Protein AF-A0AAX1J663-F1 (afdb_monomer_lite)

Sequence (194 aa):
MVMLLWSLLIASGVGGIVLVGIWLVFRLSVSRLRGRTAKTTTEEKLQVYTFLLSAAQSVIAIAGIVIGTFFGVYIPTKLDQDNSRRQMRATCFAAIISLRKTITIVKQGYTIAPLDRDQRLADWESLRTELDNVSFGCHEISLGAPSANTSLQQLRKRFTEAEKASESPNPDMSYINGVADWSLNALSELQADR

Foldseek 3Di:
DVVVVVVVVCVCVVVVVVVVVVVVVVVVVVVVVVVDPDDDDPVVVVVVVVVVVVVVVVVVVVVVVVVCVVVVPPVVVVVVVVVVVVVLLVQLLVLLVQLLVLLVCLVVQCVPCLPDLCSNLVSLVVNLVSLVSNCVSCVPPPLDDDDVCQPSVNLNVCSVVQSVQSSDSDHDCVSSVSSNVSSVSSNVVSVVVD

Structure (mmCIF, N/CA/C/O backbone):
data_AF-A0AAX1J663-F1
#
_entry.id   AF-A0AAX1J663-F1
#
loop_
_atom_site.group_PDB
_atom_site.id
_atom_site.type_symbol
_atom_site.label_atom_id
_atom_site.label_alt_id
_atom_site.label_comp_id
_atom_site.label_asym_id
_atom_site.label_entity_id
_atom_site.label_seq_id
_atom_site.pdbx_PDB_ins_code
_atom_site.Cartn_x
_atom_site.Cartn_y
_atom_site.Cartn_z
_atom_site.occupancy
_atom_site.B_iso_or_equiv
_atom_site.auth_seq_id
_atom_site.auth_comp_id
_atom_site.auth_asym_id
_atom_site.auth_atom_id
_atom_site.pdbx_PDB_model_num
ATOM 1 N N . MET A 1 1 ? -2.770 3.676 30.916 1.00 48.28 1 MET A N 1
ATOM 2 C CA . MET A 1 1 ? -3.100 3.194 32.281 1.00 48.28 1 MET A CA 1
ATOM 3 C C . MET A 1 1 ? -3.657 4.288 33.196 1.00 48.28 1 MET A C 1
ATOM 5 O O . MET A 1 1 ? -4.584 4.005 33.937 1.00 48.28 1 MET A O 1
ATOM 9 N N . VAL A 1 2 ? -3.176 5.537 33.108 1.00 41.47 2 VAL A N 1
ATOM 10 C CA . VAL A 1 2 ? -3.648 6.667 33.940 1.00 41.47 2 VAL A CA 1
ATOM 11 C C . VAL A 1 2 ? -5.144 6.985 33.752 1.00 41.47 2 VAL A C 1
ATOM 13 O O . VAL A 1 2 ? -5.828 7.229 34.736 1.00 41.47 2 VAL A O 1
ATOM 16 N N . MET A 1 3 ? -5.696 6.885 32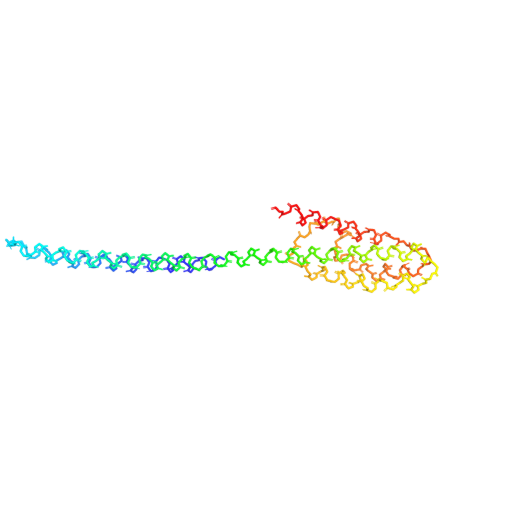.535 1.00 39.38 3 MET A N 1
ATOM 17 C CA . MET A 1 3 ? -7.128 7.151 32.286 1.00 39.38 3 MET A CA 1
ATOM 18 C C . MET A 1 3 ? -8.090 6.203 33.024 1.00 39.38 3 MET A C 1
ATOM 20 O O . MET A 1 3 ? -9.111 6.660 33.524 1.00 39.38 3 MET A O 1
ATOM 24 N N . LEU A 1 4 ? -7.751 4.914 33.162 1.00 44.22 4 LEU A N 1
ATOM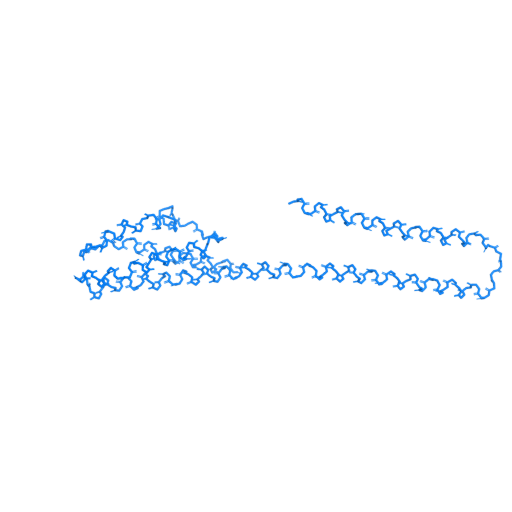 25 C CA . LEU A 1 4 ? -8.585 3.941 33.888 1.00 44.22 4 LEU A CA 1
ATOM 26 C C . LEU A 1 4 ? -8.634 4.234 35.393 1.00 44.22 4 LEU A C 1
ATOM 28 O O . LEU A 1 4 ? -9.660 4.004 36.029 1.00 44.22 4 LEU A O 1
ATOM 32 N N . LEU A 1 5 ? -7.550 4.786 35.950 1.00 40.94 5 LEU A N 1
ATOM 33 C CA . LEU A 1 5 ? -7.482 5.161 37.362 1.00 40.94 5 LEU A CA 1
ATOM 34 C C . LEU A 1 5 ? -8.427 6.330 37.681 1.00 40.94 5 LEU A C 1
ATOM 36 O O . LEU A 1 5 ? -9.084 6.319 38.718 1.00 40.94 5 LEU A O 1
ATOM 40 N N . TRP A 1 6 ? -8.549 7.298 36.765 1.00 43.38 6 TRP A N 1
ATOM 41 C CA . TRP A 1 6 ? -9.483 8.422 36.900 1.00 43.38 6 TRP A CA 1
ATOM 42 C C . TRP A 1 6 ? -10.944 7.981 36.762 1.00 43.38 6 TRP A C 1
ATOM 44 O O . TRP A 1 6 ? -11.787 8.430 37.534 1.00 43.38 6 TRP A O 1
ATOM 54 N N . SER A 1 7 ? -11.249 7.052 35.851 1.00 47.09 7 SER A N 1
ATOM 55 C CA . SER A 1 7 ? -12.596 6.475 35.725 1.00 47.09 7 SER A CA 1
ATOM 56 C C . SER A 1 7 ? -13.022 5.716 36.986 1.00 47.09 7 SER A C 1
ATOM 58 O O . SER A 1 7 ? -14.166 5.841 37.417 1.00 47.09 7 SER A O 1
ATOM 60 N N . LEU A 1 8 ? -12.098 4.977 37.611 1.00 46.47 8 LEU A N 1
ATOM 61 C CA . LEU A 1 8 ? -12.334 4.274 38.876 1.00 46.47 8 LEU A CA 1
ATOM 62 C C . LEU A 1 8 ? -12.493 5.232 40.064 1.00 46.47 8 LEU A C 1
ATOM 64 O O . LEU A 1 8 ? -13.386 5.024 40.879 1.00 46.47 8 LEU A O 1
ATOM 68 N N . LEU A 1 9 ? -11.698 6.306 40.130 1.00 46.19 9 LEU A N 1
ATOM 69 C CA . LEU A 1 9 ? -11.817 7.348 41.160 1.00 46.19 9 LEU A CA 1
ATOM 70 C C . LEU A 1 9 ? -13.146 8.112 41.071 1.00 46.19 9 LEU A C 1
ATOM 72 O O . LEU A 1 9 ? -13.769 8.389 42.098 1.00 46.19 9 LEU A O 1
ATOM 76 N N . ILE A 1 10 ? -13.619 8.407 39.857 1.00 52.19 10 ILE A N 1
ATOM 77 C CA . ILE A 1 10 ? -14.926 9.040 39.632 1.00 52.19 10 ILE A CA 1
ATOM 78 C C . ILE A 1 10 ? -16.058 8.049 39.943 1.00 52.19 10 ILE A C 1
ATOM 80 O O . ILE A 1 10 ? -17.024 8.426 40.602 1.00 52.19 10 ILE A O 1
ATOM 84 N N . ALA A 1 11 ? -15.924 6.771 39.572 1.00 52.16 11 ALA A N 1
ATOM 85 C CA . ALA A 1 11 ? -16.904 5.738 39.912 1.00 52.16 11 ALA A CA 1
ATOM 86 C C . ALA A 1 11 ? -17.015 5.508 41.433 1.00 52.16 11 ALA A C 1
ATOM 88 O O . ALA A 1 11 ? -18.126 5.381 41.949 1.00 52.16 11 ALA A O 1
ATOM 89 N N . SER A 1 12 ? -15.899 5.529 42.174 1.00 51.88 12 SER A N 1
ATOM 90 C CA . SER A 1 12 ? -15.915 5.423 43.639 1.00 51.88 12 SER A CA 1
ATOM 91 C C . SER A 1 12 ? -16.408 6.699 44.322 1.00 51.88 12 SER A C 1
ATOM 93 O O . SER A 1 12 ? -17.119 6.622 45.321 1.00 51.88 12 SER A O 1
ATOM 95 N N . GLY A 1 13 ? -16.067 7.874 43.781 1.00 53.12 13 GLY A N 1
ATOM 96 C CA . GLY A 1 13 ? -16.482 9.166 44.328 1.00 53.12 13 GLY A CA 1
ATOM 97 C C . GLY A 1 13 ? -17.978 9.415 44.150 1.00 53.12 13 GLY A C 1
ATOM 98 O O . GLY A 1 13 ? -18.678 9.716 45.113 1.00 53.12 13 GLY A O 1
ATOM 99 N N . VAL A 1 14 ? -18.497 9.214 42.937 1.00 55.84 14 VAL A N 1
ATOM 100 C CA . VAL A 1 14 ? -19.924 9.392 42.631 1.00 55.84 14 VAL A CA 1
ATOM 101 C C . VAL A 1 14 ? -20.759 8.285 43.280 1.00 55.84 14 VAL A C 1
ATOM 103 O O . VAL A 1 14 ? -21.790 8.581 43.879 1.00 55.84 14 VAL A O 1
ATOM 106 N N . GLY A 1 15 ? -20.288 7.032 43.260 1.00 53.25 15 GLY A N 1
ATOM 107 C CA . GLY A 1 15 ? -20.943 5.927 43.965 1.00 53.25 15 GLY A CA 1
ATOM 108 C C . GLY A 1 15 ? -21.018 6.158 45.478 1.00 53.25 15 GLY A C 1
ATOM 109 O O . GLY A 1 15 ? -22.066 5.938 46.083 1.00 53.25 15 GLY A O 1
ATOM 110 N N . GLY A 1 16 ? -19.945 6.685 46.077 1.00 56.19 16 GLY A N 1
ATOM 111 C CA . GLY A 1 16 ? -19.903 7.062 47.488 1.00 56.19 16 GLY A CA 1
ATOM 112 C C . GLY A 1 16 ? -20.877 8.187 47.831 1.00 56.19 16 GLY A C 1
ATOM 113 O O . GLY A 1 16 ? -21.631 8.060 48.789 1.00 56.19 16 GLY A O 1
ATOM 114 N N . ILE A 1 17 ? -20.932 9.255 47.030 1.00 62.50 17 ILE A N 1
ATOM 115 C CA . ILE A 1 17 ? -21.850 10.386 47.257 1.00 62.50 17 ILE A CA 1
ATOM 116 C C . ILE A 1 17 ? -23.315 9.947 47.124 1.00 62.50 17 ILE A C 1
ATOM 118 O O . ILE A 1 17 ? -24.146 10.331 47.947 1.00 62.50 17 ILE A O 1
ATOM 122 N N . VAL A 1 18 ? -23.635 9.100 46.141 1.00 62.72 18 VAL A N 1
ATOM 123 C CA . VAL A 1 18 ? -24.995 8.570 45.951 1.00 62.72 18 VAL A CA 1
ATOM 124 C C . VAL A 1 18 ? -25.387 7.642 47.103 1.00 62.72 18 VAL A C 1
ATOM 126 O O . VAL A 1 18 ? -26.470 7.796 47.665 1.00 62.72 18 VAL A O 1
ATOM 129 N N . LEU A 1 19 ? -24.507 6.728 47.522 1.00 64.06 19 LEU A N 1
ATOM 130 C CA . LEU A 1 19 ? -24.772 5.832 48.653 1.00 64.06 19 LEU A CA 1
ATOM 131 C C . LEU A 1 19 ? -24.892 6.591 49.980 1.00 64.06 19 LEU A C 1
ATOM 133 O O . LEU A 1 19 ? -25.783 6.290 50.771 1.00 64.06 19 LEU A O 1
ATOM 137 N N . VAL A 1 20 ? -24.051 7.603 50.209 1.00 69.94 20 VAL A N 1
ATOM 138 C CA . VAL A 1 20 ? -24.124 8.475 51.393 1.00 69.94 20 VAL A CA 1
ATOM 139 C C . VAL A 1 20 ? -25.405 9.308 51.377 1.00 69.94 20 VAL A C 1
ATOM 141 O O . VAL A 1 20 ? -26.054 9.427 52.415 1.00 69.94 20 VAL A O 1
ATOM 144 N N . GLY A 1 21 ? -25.818 9.824 50.216 1.00 65.69 21 GLY A N 1
ATOM 145 C CA . GLY A 1 21 ? -27.082 10.543 50.047 1.00 65.69 21 GLY A CA 1
ATOM 146 C C . GLY A 1 21 ? -28.298 9.663 50.342 1.00 65.69 21 GLY A C 1
ATOM 147 O O . GLY A 1 21 ? -29.151 10.042 51.145 1.00 65.69 21 GLY A O 1
ATOM 148 N N . ILE A 1 22 ? -28.342 8.453 49.776 1.00 67.31 22 ILE A N 1
ATOM 149 C CA . ILE A 1 22 ? -29.397 7.461 50.043 1.00 67.31 22 ILE A CA 1
ATOM 150 C C . ILE A 1 22 ? -29.412 7.082 51.530 1.00 67.31 22 ILE A C 1
ATOM 152 O O . ILE A 1 22 ? -30.478 7.056 52.148 1.00 67.31 22 ILE A O 1
ATOM 156 N N . TRP A 1 23 ? -28.245 6.849 52.137 1.00 70.75 23 TRP A N 1
ATOM 157 C CA . TRP A 1 23 ? -28.134 6.513 53.556 1.00 70.75 23 TRP A CA 1
ATOM 158 C C . TRP A 1 23 ? -28.600 7.657 54.467 1.00 70.75 23 TRP A C 1
ATOM 160 O O . TRP A 1 23 ? -29.326 7.411 55.430 1.00 70.75 23 TRP A O 1
ATOM 170 N N . LEU A 1 24 ? -28.261 8.912 54.151 1.00 68.69 24 LEU A N 1
ATOM 171 C CA . LEU A 1 24 ? -28.719 10.098 54.886 1.00 68.69 24 LEU A CA 1
ATOM 172 C C . LEU A 1 24 ? -30.234 10.287 54.793 1.00 68.69 24 LEU A C 1
ATOM 174 O O . LEU A 1 24 ? -30.878 10.505 55.821 1.00 68.69 24 LEU A O 1
ATOM 178 N N . VAL A 1 25 ? -30.815 10.156 53.596 1.00 71.88 25 VAL A N 1
ATOM 179 C CA . VAL A 1 25 ? -32.271 10.245 53.390 1.00 71.88 25 VAL A CA 1
ATOM 180 C C . VAL A 1 25 ? -32.988 9.133 54.152 1.00 71.88 25 VAL A C 1
ATOM 182 O O . VAL A 1 25 ? -33.980 9.392 54.840 1.00 71.88 25 VAL A O 1
ATOM 185 N N . PHE A 1 26 ? -32.457 7.909 54.109 1.00 69.88 26 PHE A N 1
ATOM 186 C CA . PHE A 1 26 ? -33.002 6.781 54.856 1.00 69.88 26 PHE A CA 1
ATOM 187 C C . PHE A 1 26 ? -32.920 7.019 56.370 1.00 69.88 26 PHE A C 1
ATOM 189 O O . PHE A 1 26 ? -33.914 6.867 57.079 1.00 69.88 26 PHE A O 1
ATOM 196 N N . ARG A 1 27 ? -31.772 7.484 56.881 1.00 68.75 27 ARG A N 1
ATOM 197 C CA . ARG A 1 27 ? -31.572 7.737 58.316 1.00 68.75 27 ARG A CA 1
ATOM 198 C C . ARG A 1 27 ? -32.448 8.880 58.841 1.00 68.75 27 ARG A C 1
ATOM 200 O O . ARG A 1 27 ? -32.992 8.758 59.936 1.00 68.75 27 ARG A O 1
ATOM 207 N N . LEU A 1 28 ? -32.615 9.956 58.067 1.00 66.69 28 LEU A N 1
ATOM 208 C CA . LEU A 1 28 ? -33.504 11.079 58.400 1.00 66.69 28 LEU A CA 1
ATOM 209 C C . LEU A 1 28 ? -34.987 10.681 58.360 1.00 66.69 28 LEU A C 1
ATOM 211 O O . LEU A 1 28 ? -35.781 11.165 59.166 1.00 66.69 28 LEU A O 1
ATOM 215 N N . SER A 1 29 ? -35.365 9.774 57.458 1.00 64.50 29 SER A N 1
ATOM 216 C CA . SER A 1 29 ? -36.735 9.253 57.379 1.00 64.50 29 SER A CA 1
ATOM 217 C C . SER A 1 29 ? -37.045 8.321 58.555 1.00 64.50 29 SER A C 1
ATOM 219 O O . SER A 1 29 ? -38.089 8.445 59.196 1.00 64.50 29 SER A O 1
ATOM 221 N N . VAL A 1 30 ? -36.105 7.439 58.912 1.00 64.12 30 VAL A N 1
ATOM 222 C CA . VAL A 1 30 ? -36.248 6.511 60.045 1.00 64.12 30 VAL A CA 1
ATOM 223 C C . VAL A 1 30 ? -36.249 7.246 61.391 1.00 64.12 30 VAL A C 1
ATOM 225 O O . VAL A 1 30 ? -37.008 6.872 62.286 1.00 64.12 30 VAL A O 1
ATOM 228 N N . SER A 1 31 ? -35.457 8.314 61.553 1.00 62.59 31 SER A N 1
ATOM 229 C CA . SER A 1 31 ? -35.449 9.098 62.797 1.00 62.59 31 SER A CA 1
ATOM 230 C C . SER A 1 31 ? -36.766 9.845 63.036 1.00 62.59 31 SER A C 1
ATOM 232 O O . SER A 1 31 ? -37.229 9.894 64.174 1.00 62.59 31 SER A O 1
ATOM 234 N N . ARG A 1 32 ? -37.422 10.347 61.978 1.00 57.59 32 ARG A N 1
ATOM 235 C CA . ARG A 1 32 ? -38.762 10.957 62.074 1.00 57.59 32 ARG A CA 1
ATOM 236 C C . ARG A 1 32 ? -39.853 9.942 62.418 1.00 57.59 32 ARG A C 1
ATOM 238 O O . ARG A 1 32 ? -40.763 10.277 63.169 1.00 57.59 32 ARG A O 1
ATOM 245 N N . LEU A 1 33 ? -39.744 8.705 61.929 1.00 54.97 33 LEU A N 1
ATOM 246 C CA . LEU A 1 33 ? -40.709 7.637 62.221 1.00 54.97 33 LEU A CA 1
ATOM 247 C C . LEU A 1 33 ? -40.602 7.113 63.663 1.00 54.97 33 LEU A C 1
ATOM 249 O O . LEU A 1 33 ? -41.613 6.762 64.265 1.00 54.97 33 LEU A O 1
ATOM 253 N N . ARG A 1 34 ? -39.402 7.105 64.260 1.00 55.31 34 ARG A N 1
ATOM 254 C CA . ARG A 1 34 ? -39.192 6.606 65.634 1.00 55.31 34 ARG A CA 1
ATOM 255 C C . ARG A 1 34 ? -39.761 7.537 66.724 1.00 55.31 34 ARG A C 1
ATOM 257 O O . ARG A 1 34 ? -39.918 7.099 67.857 1.00 55.31 34 ARG A O 1
ATOM 264 N N . GLY A 1 35 ? -40.107 8.785 66.391 1.00 52.44 35 GLY A N 1
ATOM 265 C CA . GLY A 1 35 ? -40.697 9.759 67.322 1.00 52.44 35 GLY A CA 1
ATOM 266 C C . GLY A 1 35 ? -42.228 9.727 67.456 1.00 52.44 35 GLY A C 1
ATOM 267 O O . GLY A 1 35 ? -42.761 10.419 68.317 1.00 52.44 35 GLY A O 1
ATOM 268 N N . ARG A 1 36 ? -42.954 8.950 66.635 1.00 52.00 36 ARG A N 1
ATOM 269 C CA . ARG A 1 36 ? -44.429 8.852 66.670 1.00 52.00 36 ARG A CA 1
ATOM 270 C C . ARG A 1 36 ? -44.895 7.408 66.870 1.00 52.00 36 ARG A C 1
ATOM 272 O O . ARG A 1 36 ? -45.491 6.799 65.993 1.00 52.00 36 ARG A O 1
ATOM 279 N N . THR A 1 37 ? -44.662 6.845 68.050 1.00 50.03 37 THR A N 1
ATOM 280 C CA . THR A 1 37 ? -45.355 5.627 68.509 1.00 50.03 37 THR A CA 1
ATOM 281 C C . THR A 1 37 ? -46.580 5.990 69.352 1.00 50.03 37 THR A C 1
ATOM 283 O O . THR A 1 37 ? -46.750 5.514 70.470 1.00 50.03 37 THR A O 1
ATOM 286 N N . ALA A 1 38 ? -47.455 6.845 68.819 1.00 53.88 38 ALA A N 1
ATOM 287 C CA . ALA A 1 38 ? -48.749 7.148 69.422 1.00 53.88 38 ALA A CA 1
ATOM 288 C C . ALA A 1 38 ? -49.845 7.010 68.356 1.00 53.88 38 ALA A C 1
ATOM 290 O O . ALA A 1 38 ? -49.941 7.842 67.467 1.00 53.88 38 ALA A O 1
ATOM 291 N N . LYS A 1 39 ? -50.610 5.907 68.447 1.00 55.66 39 LYS A N 1
ATOM 292 C CA . LYS A 1 39 ? -51.870 5.584 67.738 1.00 55.66 39 LYS A CA 1
ATOM 293 C C . LYS A 1 39 ? -52.058 6.252 66.365 1.00 55.66 39 LYS A C 1
ATOM 295 O O . LYS A 1 39 ? -52.650 7.320 66.265 1.00 55.66 39 LYS A O 1
ATOM 300 N N . THR A 1 40 ? -51.649 5.562 65.305 1.00 48.56 40 THR A N 1
ATOM 301 C CA . THR A 1 40 ? -51.835 6.040 63.932 1.00 48.56 40 THR A CA 1
ATOM 302 C C . THR A 1 40 ? -53.230 5.673 63.407 1.00 48.56 40 THR A C 1
ATOM 304 O O . THR A 1 40 ? -53.606 4.502 63.313 1.00 48.56 40 THR A O 1
ATOM 307 N N . THR A 1 41 ? -54.030 6.694 63.105 1.00 61.84 41 THR A N 1
ATOM 308 C CA . THR A 1 41 ? -55.287 6.598 62.351 1.00 61.84 41 THR A CA 1
ATOM 309 C C . THR A 1 41 ? -54.994 6.400 60.857 1.00 61.84 41 THR A C 1
ATOM 311 O O . THR A 1 41 ? -53.885 6.637 60.378 1.00 61.84 41 THR A O 1
ATOM 314 N N . THR A 1 42 ? -55.983 5.924 60.099 1.00 57.94 42 THR A N 1
ATOM 315 C CA . THR A 1 42 ? -55.893 5.541 58.674 1.00 57.94 42 THR A CA 1
ATOM 316 C C . THR A 1 42 ? -55.301 6.606 57.738 1.00 57.94 42 THR A C 1
ATOM 318 O O . THR A 1 42 ? -54.756 6.240 56.698 1.00 57.94 42 THR A O 1
ATOM 321 N N . GLU A 1 43 ? -55.328 7.889 58.107 1.00 55.81 43 GLU A N 1
ATOM 322 C CA . GLU A 1 43 ? -54.760 8.987 57.311 1.00 55.81 43 GLU A CA 1
ATOM 323 C C . GLU A 1 43 ? -53.220 9.011 57.278 1.00 55.81 43 GLU A C 1
ATOM 325 O O . GLU A 1 43 ? -52.640 9.320 56.236 1.00 55.81 43 GLU A O 1
ATOM 330 N N . GLU A 1 44 ? -52.524 8.609 58.351 1.00 55.09 44 GLU A N 1
ATOM 331 C CA . GLU A 1 44 ? -51.048 8.636 58.369 1.00 55.09 44 GLU A CA 1
ATOM 332 C C . GLU A 1 44 ? -50.429 7.573 57.450 1.00 55.09 44 GLU A C 1
ATOM 334 O O . GLU A 1 44 ? -49.349 7.778 56.894 1.00 55.09 44 GLU A O 1
ATOM 339 N N . LYS A 1 45 ? -51.128 6.455 57.205 1.00 56.72 45 LYS A N 1
ATOM 340 C CA . LYS A 1 45 ? -50.655 5.441 56.248 1.00 56.72 45 LYS A CA 1
ATOM 341 C C . LYS A 1 45 ? -50.600 5.999 54.825 1.00 56.72 45 LYS A C 1
ATOM 343 O O . LYS A 1 45 ? -49.668 5.679 54.092 1.00 56.72 45 LYS A O 1
ATOM 348 N N . LEU A 1 46 ? -51.544 6.865 54.451 1.00 62.41 46 LEU A N 1
ATOM 349 C CA . LEU A 1 46 ? -51.607 7.447 53.109 1.00 62.41 46 LEU A CA 1
ATOM 350 C C . LEU A 1 46 ? -50.419 8.387 52.828 1.00 62.41 46 LEU A C 1
ATOM 352 O O . LEU A 1 46 ? -49.887 8.391 51.717 1.00 62.41 46 LEU A O 1
ATOM 356 N N . GLN A 1 47 ? -49.957 9.132 53.841 1.00 63.72 47 GLN A N 1
ATOM 357 C CA . GLN A 1 47 ? -48.774 10.000 53.733 1.00 63.72 47 GLN A CA 1
ATOM 358 C C . GLN A 1 47 ? -47.463 9.216 53.597 1.00 63.72 47 GLN A C 1
ATOM 360 O O . GLN A 1 47 ? -46.554 9.647 52.889 1.00 63.72 47 GLN A O 1
ATOM 365 N N . VAL A 1 48 ? -47.351 8.050 54.237 1.00 67.12 48 VAL A N 1
ATOM 366 C CA . VAL A 1 48 ? -46.145 7.216 54.118 1.00 67.12 48 VAL A CA 1
ATOM 367 C C . VAL A 1 48 ? -46.042 6.594 52.720 1.00 67.12 48 VAL A C 1
ATOM 369 O O . VAL A 1 48 ? -44.956 6.572 52.140 1.00 67.12 48 VAL A O 1
ATOM 372 N N . TYR A 1 49 ? -47.159 6.148 52.132 1.00 63.72 49 TYR A N 1
ATOM 373 C CA . TYR A 1 49 ? -47.154 5.560 50.786 1.00 63.72 49 TYR A CA 1
ATOM 374 C C . TYR A 1 49 ? -46.802 6.568 49.686 1.00 63.72 49 TYR A C 1
ATOM 376 O O . TYR A 1 49 ? -46.026 6.236 48.790 1.00 63.72 49 TYR A O 1
ATOM 384 N N . THR A 1 50 ? -47.305 7.804 49.757 1.00 69.06 50 THR A N 1
ATOM 385 C CA . THR A 1 50 ? -46.970 8.846 48.768 1.00 69.06 50 THR A CA 1
ATOM 386 C C . THR A 1 50 ? -45.499 9.255 48.827 1.00 69.06 50 THR A C 1
ATOM 388 O O . THR A 1 50 ? -44.891 9.489 47.782 1.00 69.06 50 THR A O 1
ATOM 391 N N . PHE A 1 51 ? -44.890 9.257 50.017 1.00 67.12 51 PHE A N 1
ATOM 392 C CA . PHE A 1 51 ? -43.460 9.541 50.175 1.00 67.12 51 PHE A CA 1
ATOM 393 C C . PHE A 1 51 ? -42.566 8.412 49.632 1.00 67.12 51 PHE A C 1
ATOM 395 O O . PHE A 1 51 ? -41.531 8.670 49.023 1.00 67.12 51 PHE A O 1
ATOM 402 N N . LEU A 1 52 ? -42.974 7.150 49.803 1.00 66.44 52 LEU A N 1
ATOM 403 C CA . LEU A 1 52 ? -42.251 6.006 49.235 1.00 66.44 52 LEU A CA 1
ATOM 404 C C . LEU A 1 52 ? -42.342 5.967 47.701 1.00 66.44 52 LEU A C 1
ATOM 406 O O . LEU A 1 52 ? -41.355 5.653 47.037 1.00 66.44 52 LEU A O 1
ATOM 410 N N . LEU A 1 53 ? -43.495 6.329 47.131 1.00 70.75 53 LEU A N 1
ATOM 411 C CA . LEU A 1 53 ? -43.697 6.398 45.680 1.00 70.75 53 LEU A CA 1
ATOM 412 C C . LEU A 1 53 ? -42.835 7.481 45.012 1.00 70.75 53 LEU A C 1
ATOM 414 O O . LEU A 1 53 ? -42.219 7.214 43.980 1.00 70.75 53 LEU A O 1
ATOM 418 N N . SER A 1 54 ? -42.730 8.675 45.604 1.00 67.31 54 SER A N 1
ATOM 419 C CA . SER A 1 54 ? -41.884 9.750 45.062 1.00 67.31 54 SER A CA 1
ATOM 420 C C . SER A 1 54 ? -40.385 9.437 45.189 1.00 67.31 54 SER A C 1
ATOM 422 O O . SER A 1 54 ? -39.598 9.724 44.279 1.00 67.31 54 SER A O 1
ATOM 424 N N . ALA A 1 55 ? -39.982 8.756 46.266 1.00 65.88 55 ALA A N 1
ATOM 425 C CA . ALA A 1 55 ? -38.621 8.251 46.421 1.00 65.88 55 ALA A CA 1
ATOM 426 C C . ALA A 1 55 ? -38.285 7.172 45.371 1.00 65.88 55 ALA A C 1
ATOM 428 O O . ALA A 1 55 ? -37.205 7.197 44.786 1.00 65.88 55 ALA A O 1
ATOM 429 N N . ALA A 1 56 ? -39.216 6.268 45.053 1.00 66.69 56 ALA A N 1
ATOM 430 C CA . ALA A 1 56 ? -38.997 5.244 44.030 1.00 66.69 56 ALA A CA 1
ATOM 431 C C . ALA A 1 56 ? -38.816 5.840 42.619 1.00 66.69 56 ALA A C 1
ATOM 433 O O . ALA A 1 56 ? -37.937 5.410 41.872 1.00 66.69 56 ALA A O 1
ATOM 434 N N . GLN A 1 57 ? -39.595 6.865 42.261 1.00 69.94 57 GLN A N 1
ATOM 435 C CA . GLN A 1 57 ? -39.499 7.516 40.947 1.00 69.94 57 GLN A CA 1
ATOM 436 C C . GLN A 1 57 ? -38.158 8.228 40.730 1.00 69.94 57 GLN A C 1
ATOM 438 O O . GLN A 1 57 ? -37.585 8.156 39.641 1.00 69.94 57 GLN A O 1
ATOM 443 N N . SER A 1 58 ? -37.625 8.874 41.768 1.00 66.19 58 SER A N 1
ATOM 444 C CA . SER A 1 58 ? -36.330 9.560 41.678 1.00 66.19 58 SER A CA 1
ATOM 445 C C . SER A 1 58 ? -35.161 8.585 41.495 1.00 66.19 58 SER A C 1
ATOM 447 O O . SER A 1 58 ? -34.261 8.857 40.702 1.00 66.19 58 SER A O 1
ATOM 449 N N . VAL A 1 59 ? -35.203 7.408 42.128 1.00 66.81 59 VAL A N 1
ATOM 450 C CA . VAL A 1 59 ? -34.184 6.360 41.933 1.00 66.81 59 VAL A CA 1
ATOM 451 C C . VAL A 1 59 ? -34.193 5.818 40.498 1.00 66.81 59 VAL A C 1
ATOM 453 O O . VAL A 1 59 ? -33.128 5.661 39.900 1.00 66.81 59 VAL A O 1
ATOM 456 N N . ILE A 1 60 ? -35.373 5.587 39.912 1.00 67.56 60 ILE A N 1
ATOM 457 C CA . ILE A 1 60 ? -35.500 5.100 38.526 1.00 67.56 60 ILE A CA 1
ATOM 458 C C . ILE A 1 60 ? -34.961 6.135 37.528 1.00 67.56 60 ILE A C 1
ATOM 460 O O . ILE A 1 60 ? -34.229 5.775 36.604 1.00 67.56 60 ILE A O 1
ATOM 464 N N . ALA A 1 61 ? -35.264 7.421 37.731 1.00 67.12 61 ALA A N 1
ATOM 465 C CA . ALA A 1 61 ? -34.776 8.495 36.866 1.00 67.12 61 ALA A CA 1
ATOM 466 C C . ALA A 1 61 ? -33.240 8.593 36.871 1.00 67.12 61 ALA A C 1
ATOM 468 O O . ALA A 1 61 ? -32.619 8.703 35.813 1.00 67.12 61 ALA A O 1
ATOM 469 N N . ILE A 1 62 ? -32.613 8.487 38.048 1.00 66.62 62 ILE A N 1
ATOM 470 C CA . ILE A 1 62 ? -31.150 8.532 38.179 1.00 66.62 62 ILE A CA 1
ATOM 471 C C . ILE A 1 62 ? -30.507 7.305 37.518 1.00 66.62 62 ILE A C 1
ATOM 473 O O . ILE A 1 62 ? -29.539 7.449 36.770 1.00 66.62 62 ILE A O 1
ATOM 477 N N . ALA A 1 63 ? -31.064 6.108 37.730 1.00 64.44 63 ALA A N 1
ATOM 478 C CA . ALA A 1 63 ? -30.568 4.886 37.098 1.00 64.44 63 ALA A CA 1
ATOM 479 C C . ALA A 1 63 ? -30.628 4.964 35.561 1.00 64.44 63 ALA A C 1
ATOM 481 O O . ALA A 1 63 ? -29.670 4.583 34.888 1.00 64.44 63 ALA A O 1
ATOM 482 N N . GLY A 1 64 ? -31.708 5.524 35.002 1.00 62.75 64 GLY A N 1
ATOM 483 C CA . GLY A 1 64 ? -31.856 5.716 33.558 1.00 62.75 64 GLY A CA 1
ATOM 484 C C . GLY A 1 64 ? -30.794 6.640 32.951 1.00 62.75 64 GLY A C 1
ATOM 485 O O . GLY A 1 64 ? -30.246 6.330 31.894 1.00 62.75 64 GLY A O 1
ATOM 486 N N . ILE A 1 65 ? -30.442 7.732 33.638 1.00 66.62 65 ILE A N 1
ATOM 487 C CA . ILE A 1 65 ? -29.412 8.682 33.177 1.00 66.62 65 ILE A CA 1
ATOM 488 C C . ILE A 1 65 ? -28.017 8.042 33.203 1.00 66.62 65 ILE A C 1
ATOM 490 O O . ILE A 1 65 ? -27.246 8.200 32.253 1.00 66.62 65 ILE A O 1
ATOM 494 N N . VAL A 1 66 ? -27.684 7.291 34.257 1.00 64.94 66 VAL A N 1
ATOM 495 C CA . VAL A 1 66 ? -26.380 6.612 34.372 1.00 64.94 66 VAL A CA 1
ATOM 496 C C . VAL A 1 66 ? -26.224 5.542 33.291 1.00 64.94 66 VAL A C 1
ATOM 498 O O . VAL A 1 66 ? -25.188 5.483 32.634 1.00 64.94 66 VAL A O 1
ATOM 501 N N . ILE A 1 67 ? -27.262 4.737 33.051 1.00 63.94 67 ILE A N 1
ATOM 502 C CA . ILE A 1 67 ? -27.249 3.719 31.992 1.00 63.94 67 ILE A CA 1
ATOM 503 C C . ILE A 1 67 ? -27.139 4.402 30.620 1.00 63.94 67 ILE A C 1
ATOM 505 O O . ILE A 1 67 ? -26.241 4.081 29.844 1.00 63.94 67 ILE A O 1
ATOM 509 N N . GLY A 1 68 ? -27.979 5.400 30.332 1.00 59.28 68 GLY A N 1
ATOM 510 C CA . GLY A 1 68 ? -27.967 6.098 29.043 1.00 59.28 68 GLY A CA 1
ATOM 511 C C . GLY A 1 68 ? -26.630 6.772 28.716 1.00 59.28 68 GLY A C 1
ATOM 512 O O . GLY A 1 68 ? -26.162 6.691 27.582 1.00 59.28 68 GLY A O 1
ATOM 513 N N . THR A 1 69 ? -25.967 7.377 29.704 1.00 60.91 69 THR A N 1
ATOM 514 C CA . THR A 1 69 ? -24.654 8.014 29.502 1.00 60.91 69 THR A CA 1
ATOM 515 C C . THR A 1 69 ? -23.524 6.998 29.335 1.00 60.91 69 THR A C 1
ATOM 517 O O . THR A 1 69 ? -22.686 7.172 28.450 1.00 60.91 69 THR A O 1
ATOM 520 N N . PHE A 1 70 ? -23.513 5.900 30.100 1.00 58.62 70 PHE A N 1
ATOM 521 C CA . PHE A 1 70 ? -22.499 4.851 29.941 1.00 58.62 70 PHE A CA 1
ATOM 522 C C . PHE A 1 70 ? -22.585 4.157 28.575 1.00 58.62 70 PHE A C 1
ATOM 524 O O . PHE A 1 70 ? -21.566 4.000 27.899 1.00 58.62 70 PHE A O 1
ATOM 531 N N . PHE A 1 71 ? -23.790 3.784 28.136 1.00 55.25 71 PHE A N 1
ATOM 532 C CA . PHE A 1 71 ? -23.978 3.159 26.824 1.00 55.25 71 PHE A CA 1
ATOM 533 C C . PHE A 1 71 ? -23.782 4.161 25.674 1.00 55.25 71 PHE A C 1
ATOM 535 O O . PHE A 1 71 ? -23.180 3.811 24.660 1.00 55.25 71 PHE A O 1
ATOM 542 N N . GLY A 1 72 ? -24.198 5.421 25.846 1.00 51.91 72 GLY A N 1
ATOM 543 C CA . GLY A 1 72 ? -24.059 6.468 24.830 1.00 51.91 72 GLY A CA 1
ATOM 544 C C . GLY A 1 72 ? -22.614 6.878 24.523 1.00 51.91 72 GLY A C 1
ATOM 545 O O . GLY A 1 72 ? -22.330 7.252 23.391 1.00 51.91 72 GLY A O 1
ATOM 546 N N . VAL A 1 73 ? -21.688 6.778 25.484 1.00 57.47 73 VAL A N 1
ATOM 547 C CA . VAL A 1 73 ? -20.272 7.159 25.289 1.00 57.47 73 VAL A CA 1
ATOM 548 C C . VAL A 1 73 ? -19.397 5.971 24.860 1.00 57.47 73 VAL A C 1
ATOM 550 O O . VAL A 1 73 ? -18.448 6.137 24.092 1.00 57.47 73 VAL A O 1
ATOM 553 N N . TYR A 1 74 ? -19.711 4.751 25.306 1.00 54.91 74 TYR A N 1
ATOM 554 C CA . TYR A 1 74 ? -18.871 3.578 25.033 1.00 54.91 74 TYR A CA 1
ATOM 555 C C . TYR A 1 74 ? -19.044 3.015 23.612 1.00 54.91 74 TYR A C 1
ATOM 557 O O . TYR A 1 74 ? -18.072 2.602 22.983 1.00 54.91 74 TYR A O 1
ATOM 565 N N . ILE A 1 75 ? -20.269 3.028 23.078 1.00 56.19 75 ILE A N 1
ATOM 566 C CA . ILE A 1 75 ? -20.575 2.497 21.741 1.00 56.19 75 ILE A CA 1
ATOM 567 C C . ILE A 1 75 ? -19.894 3.290 20.603 1.00 56.19 75 ILE A C 1
ATOM 569 O O . ILE A 1 75 ? -19.273 2.650 19.751 1.00 56.19 75 ILE A O 1
ATOM 573 N N . PRO A 1 76 ? -19.930 4.641 20.557 1.00 54.25 76 PRO A N 1
ATOM 574 C CA . PRO A 1 76 ? -19.339 5.374 19.436 1.00 54.25 76 PRO A CA 1
ATOM 575 C C . PRO A 1 76 ? -17.814 5.247 19.374 1.00 54.25 76 PRO A C 1
ATOM 577 O O . PRO A 1 76 ? -17.259 5.146 18.287 1.00 54.25 76 PRO A O 1
ATOM 580 N N . THR A 1 77 ? -17.123 5.173 20.516 1.00 59.34 77 THR A N 1
ATOM 581 C CA . THR A 1 77 ? -15.648 5.117 20.536 1.00 59.34 77 THR A CA 1
ATOM 582 C C . THR A 1 77 ? -15.086 3.798 19.998 1.00 59.34 77 THR A C 1
ATOM 584 O O . THR A 1 77 ? -14.048 3.796 19.340 1.00 59.34 77 THR A O 1
ATOM 587 N N . LYS A 1 78 ? -15.777 2.675 20.227 1.00 59.19 78 LYS A N 1
ATOM 588 C CA . LYS A 1 78 ? -15.414 1.364 19.662 1.00 59.19 78 LYS A CA 1
ATOM 589 C C . LYS A 1 78 ? -15.688 1.289 18.160 1.00 59.19 78 LYS A C 1
ATOM 591 O O . LYS A 1 78 ? -14.851 0.787 17.416 1.00 59.19 78 LYS A O 1
ATOM 596 N N . LEU A 1 79 ? -16.830 1.822 17.720 1.00 58.03 79 LEU A N 1
ATOM 597 C CA . LEU A 1 79 ? -17.218 1.816 16.309 1.00 58.03 79 LEU A CA 1
ATOM 598 C C . LEU A 1 79 ? -16.262 2.662 15.451 1.00 58.03 79 LEU A C 1
ATOM 600 O O . LEU A 1 79 ? -15.915 2.268 14.340 1.00 58.03 79 LEU A O 1
ATOM 604 N N . ASP A 1 80 ? -15.799 3.791 15.989 1.00 70.62 80 ASP A N 1
ATOM 605 C CA . ASP A 1 80 ? -14.865 4.689 15.305 1.00 70.62 80 ASP A CA 1
ATOM 606 C C . ASP A 1 80 ? -13.461 4.065 15.165 1.00 70.62 80 ASP A C 1
ATOM 608 O O . ASP A 1 80 ? -12.839 4.113 14.104 1.00 70.62 80 ASP A O 1
ATOM 612 N N . GLN A 1 81 ? -12.992 3.357 16.200 1.00 77.12 81 GLN A N 1
ATOM 613 C CA . GLN A 1 81 ? -11.716 2.631 16.156 1.00 77.12 81 GLN A CA 1
ATOM 614 C C . GLN A 1 81 ? -11.719 1.480 15.142 1.00 77.12 81 GLN A C 1
ATOM 616 O O . GLN A 1 81 ? -10.745 1.310 14.404 1.00 77.12 81 GLN A O 1
ATOM 621 N N . ASP A 1 82 ? -12.802 0.702 15.076 1.00 78.38 82 ASP A N 1
ATOM 622 C CA . ASP A 1 82 ? -12.909 -0.414 14.131 1.00 78.38 82 ASP A CA 1
ATOM 623 C C . ASP A 1 82 ? -13.037 0.076 12.682 1.00 78.38 82 ASP A C 1
ATOM 625 O O . ASP A 1 82 ? -12.416 -0.494 11.779 1.00 78.38 82 ASP A O 1
ATOM 629 N N . ASN A 1 83 ? -13.785 1.159 12.449 1.00 80.81 83 ASN A N 1
ATOM 630 C CA . ASN A 1 83 ? -13.886 1.778 11.128 1.00 80.81 83 ASN A CA 1
ATOM 631 C C . ASN A 1 83 ? -12.546 2.356 10.670 1.00 80.81 83 ASN A C 1
ATOM 633 O O . ASN A 1 83 ? -12.140 2.100 9.537 1.00 80.81 83 ASN A O 1
ATOM 637 N N . SER A 1 84 ? -11.827 3.048 11.557 1.00 83.19 84 SER A N 1
ATOM 638 C CA . SER A 1 84 ? -10.492 3.578 11.272 1.00 83.19 84 SER A CA 1
ATOM 639 C C . SER A 1 84 ? -9.509 2.465 10.884 1.00 83.19 84 SER A C 1
ATOM 641 O O . SER A 1 84 ? -8.886 2.529 9.823 1.00 83.19 84 SER A O 1
ATOM 643 N N . ARG A 1 85 ? -9.460 1.358 11.643 1.00 82.81 85 ARG A N 1
ATOM 644 C CA . ARG A 1 85 ? -8.610 0.196 11.307 1.00 82.81 85 ARG A CA 1
ATOM 645 C C . ARG A 1 85 ? -8.967 -0.437 9.964 1.00 82.81 85 ARG A C 1
ATOM 647 O O . ARG A 1 85 ? -8.077 -0.793 9.189 1.00 82.81 85 ARG A O 1
ATOM 654 N N . ARG A 1 86 ? -10.261 -0.592 9.670 1.00 83.69 86 ARG A N 1
ATOM 655 C CA . ARG A 1 86 ? -10.730 -1.122 8.378 1.00 83.69 86 ARG A CA 1
ATOM 656 C C . ARG A 1 86 ? -10.359 -0.193 7.229 1.00 83.69 86 ARG A C 1
ATOM 658 O O . ARG A 1 86 ? -9.910 -0.676 6.192 1.00 83.69 86 ARG A O 1
ATOM 665 N N . GLN A 1 87 ? -10.504 1.115 7.425 1.00 87.31 87 GLN A N 1
ATOM 666 C CA . GLN A 1 87 ? -10.144 2.123 6.439 1.00 87.31 87 GLN A CA 1
ATOM 667 C C . GLN A 1 87 ? -8.636 2.119 6.166 1.00 87.31 87 GLN A C 1
ATOM 669 O O . GLN A 1 87 ? -8.242 2.058 5.007 1.00 87.31 87 GLN A O 1
ATOM 674 N N . MET A 1 88 ? -7.792 2.081 7.201 1.00 85.25 88 MET A N 1
ATOM 675 C CA . MET A 1 88 ? -6.334 1.972 7.053 1.00 85.25 88 MET A CA 1
ATOM 676 C C . MET A 1 88 ? -5.932 0.717 6.270 1.00 85.25 88 MET A C 1
ATOM 678 O O . MET A 1 88 ? -5.150 0.799 5.322 1.00 85.25 88 MET A O 1
ATOM 682 N N . ARG A 1 89 ? -6.513 -0.446 6.602 1.00 87.19 89 ARG A N 1
ATOM 683 C CA . ARG A 1 89 ? -6.261 -1.696 5.865 1.00 87.19 89 ARG A CA 1
ATOM 684 C C . ARG A 1 89 ? -6.709 -1.609 4.409 1.00 87.19 89 ARG A C 1
ATOM 686 O O . ARG A 1 89 ? -5.985 -2.073 3.534 1.00 87.19 89 ARG A O 1
ATOM 693 N N . ALA A 1 90 ? -7.865 -1.004 4.137 1.00 88.62 90 ALA A N 1
ATOM 694 C CA . ALA A 1 90 ? -8.352 -0.810 2.774 1.00 88.62 90 ALA A CA 1
ATOM 695 C C . ALA A 1 90 ? -7.423 0.107 1.958 1.00 88.62 90 ALA A C 1
ATOM 697 O O . ALA A 1 90 ? -7.102 -0.221 0.817 1.00 88.62 90 ALA A O 1
ATOM 698 N N . THR A 1 91 ? -6.937 1.201 2.552 1.00 91.19 91 THR A N 1
ATOM 699 C CA . THR A 1 91 ? -5.971 2.115 1.923 1.00 91.19 91 THR A CA 1
ATOM 700 C C . THR A 1 91 ? -4.650 1.411 1.615 1.00 91.19 91 THR A C 1
ATOM 702 O O . THR A 1 91 ? -4.162 1.490 0.489 1.00 91.19 91 THR A O 1
ATOM 705 N N . CYS A 1 92 ? -4.096 0.666 2.576 1.00 90.75 92 CYS A N 1
ATOM 706 C CA . CYS A 1 92 ? -2.872 -0.109 2.368 1.00 90.75 92 CYS A CA 1
ATOM 707 C C . CYS A 1 92 ? -3.045 -1.175 1.274 1.00 90.75 92 CYS A C 1
ATOM 709 O O . CYS A 1 92 ? -2.214 -1.294 0.375 1.00 90.75 92 CYS A O 1
ATOM 711 N N . PHE A 1 93 ? -4.163 -1.905 1.291 1.00 91.56 93 PHE A N 1
ATOM 712 C CA . PHE A 1 93 ? -4.490 -2.901 0.271 1.00 91.56 93 PHE A CA 1
ATOM 713 C C . PHE A 1 93 ? -4.586 -2.280 -1.131 1.00 91.56 93 PHE A C 1
ATOM 715 O O . PHE A 1 93 ? -4.012 -2.810 -2.083 1.00 91.56 93 PHE A O 1
ATOM 722 N N . ALA A 1 94 ? -5.262 -1.134 -1.258 1.00 92.62 94 ALA A N 1
ATOM 723 C CA . ALA A 1 94 ? -5.372 -0.407 -2.518 1.00 92.62 94 ALA A CA 1
ATOM 724 C C . ALA A 1 94 ? -4.000 0.056 -3.037 1.00 92.62 94 ALA A C 1
ATOM 726 O O . ALA A 1 94 ? -3.704 -0.128 -4.218 1.00 92.62 94 ALA A O 1
ATOM 727 N N . ALA A 1 95 ? -3.143 0.580 -2.156 1.00 92.81 95 ALA A N 1
ATOM 728 C CA . ALA A 1 95 ? -1.791 0.999 -2.515 1.00 92.81 95 ALA A CA 1
ATOM 729 C C . ALA A 1 95 ? -0.945 -0.180 -3.031 1.00 92.81 95 ALA A C 1
ATOM 731 O O . ALA A 1 95 ? -0.292 -0.071 -4.068 1.00 92.81 95 ALA A O 1
ATOM 732 N N . ILE A 1 96 ? -1.004 -1.344 -2.371 1.00 91.75 96 ILE A N 1
ATOM 733 C CA . ILE A 1 96 ? -0.253 -2.533 -2.807 1.00 91.75 96 ILE A CA 1
ATOM 734 C C . ILE A 1 96 ? -0.761 -3.051 -4.162 1.00 91.75 96 ILE A C 1
ATOM 736 O O . ILE A 1 96 ? 0.036 -3.474 -5.003 1.00 91.75 96 ILE A O 1
ATOM 740 N N . ILE A 1 97 ? -2.071 -2.999 -4.419 1.00 93.81 97 ILE A N 1
ATOM 741 C CA . ILE A 1 97 ? -2.620 -3.343 -5.739 1.00 93.81 97 ILE A CA 1
ATOM 742 C C . ILE A 1 97 ? -2.124 -2.373 -6.815 1.00 93.81 97 ILE A C 1
ATOM 744 O O . ILE A 1 97 ? -1.734 -2.830 -7.894 1.00 93.81 97 ILE A O 1
ATOM 748 N N . SER A 1 98 ? -2.111 -1.066 -6.533 1.00 94.25 98 SER A N 1
ATOM 749 C CA . SER A 1 98 ? -1.597 -0.063 -7.477 1.00 94.25 98 SER A CA 1
ATOM 750 C C . SER A 1 98 ? -0.134 -0.339 -7.819 1.00 94.25 98 SER A C 1
ATOM 752 O O . SER A 1 98 ? 0.220 -0.469 -8.991 1.00 94.25 98 SER A O 1
ATOM 754 N N . LEU A 1 99 ? 0.689 -0.604 -6.798 1.00 93.44 99 LEU A N 1
ATOM 755 C CA . LEU A 1 99 ? 2.082 -1.005 -6.968 1.00 93.44 99 LEU A CA 1
ATOM 756 C C . LEU A 1 99 ? 2.229 -2.230 -7.890 1.00 93.44 99 LEU A C 1
ATOM 758 O O . LEU A 1 99 ? 3.055 -2.227 -8.802 1.00 93.44 99 LEU A O 1
ATOM 762 N N . ARG A 1 100 ? 1.407 -3.273 -7.712 1.00 93.50 100 ARG A N 1
ATOM 763 C CA . ARG A 1 100 ? 1.438 -4.478 -8.567 1.00 93.50 100 ARG A CA 1
ATOM 764 C C . ARG A 1 100 ? 1.099 -4.201 -10.022 1.00 93.50 100 ARG A C 1
ATOM 766 O O . ARG A 1 100 ? 1.703 -4.800 -10.919 1.00 93.50 100 ARG A O 1
ATOM 773 N N . LYS A 1 101 ? 0.130 -3.320 -10.265 1.00 94.56 101 LYS A N 1
ATOM 774 C CA . LYS A 1 101 ? -0.217 -2.888 -11.618 1.00 94.56 101 LYS A CA 1
ATOM 775 C C . LYS A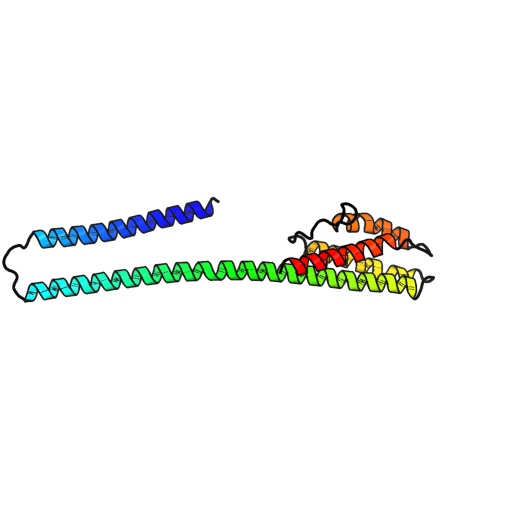 1 101 ? 0.995 -2.222 -12.268 1.00 94.56 101 LYS A C 1
ATOM 777 O O . LYS A 1 101 ? 1.384 -2.633 -13.357 1.00 94.56 101 LYS A O 1
ATOM 782 N N . THR A 1 102 ? 1.647 -1.299 -11.568 1.00 94.38 102 THR A N 1
ATOM 783 C CA . THR A 1 102 ? 2.837 -0.596 -12.066 1.00 94.38 102 THR A CA 1
ATOM 784 C C . THR A 1 102 ? 4.012 -1.539 -12.320 1.00 94.38 102 THR A C 1
ATOM 786 O O . THR A 1 102 ? 4.623 -1.474 -13.378 1.00 94.38 102 THR A O 1
ATOM 789 N N . ILE A 1 103 ? 4.273 -2.506 -11.433 1.00 93.31 103 ILE A N 1
ATOM 790 C CA . ILE A 1 103 ? 5.286 -3.559 -11.657 1.00 93.31 103 ILE A CA 1
ATOM 791 C C . ILE A 1 103 ? 5.023 -4.329 -12.955 1.00 93.31 103 ILE A C 1
ATOM 793 O O . ILE A 1 103 ? 5.953 -4.647 -13.696 1.00 93.31 103 ILE A O 1
ATOM 797 N N . THR A 1 104 ? 3.758 -4.655 -13.223 1.00 93.38 104 THR A N 1
AT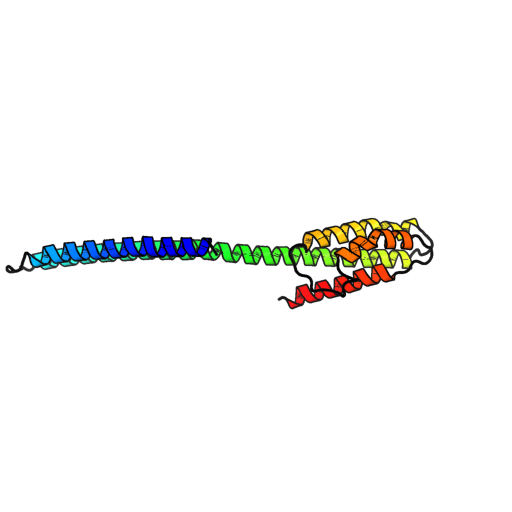OM 798 C CA . THR A 1 104 ? 3.370 -5.388 -14.434 1.00 93.38 104 THR A CA 1
ATOM 799 C C . THR A 1 104 ? 3.612 -4.545 -15.681 1.00 93.38 104 THR A C 1
ATOM 801 O O . THR A 1 104 ? 4.137 -5.069 -16.659 1.00 93.38 104 THR A O 1
ATOM 804 N N . ILE A 1 105 ? 3.295 -3.249 -15.624 1.00 91.69 105 ILE A N 1
ATOM 805 C CA . ILE A 1 105 ? 3.546 -2.298 -16.714 1.00 91.69 105 ILE A CA 1
ATOM 806 C C . ILE A 1 105 ? 5.052 -2.176 -16.975 1.00 91.69 105 ILE A C 1
ATOM 808 O O . ILE A 1 105 ? 5.480 -2.365 -18.110 1.00 91.69 105 ILE A O 1
ATOM 812 N N . VAL A 1 106 ? 5.871 -2.000 -15.930 1.00 91.19 106 VAL A N 1
ATOM 813 C CA . VAL A 1 106 ? 7.337 -1.957 -16.062 1.00 91.19 106 VAL A CA 1
ATOM 814 C C . VAL A 1 106 ? 7.852 -3.236 -16.732 1.00 91.19 106 VAL A C 1
ATOM 816 O O . VAL A 1 106 ? 8.560 -3.166 -17.733 1.00 91.19 106 VAL A O 1
ATOM 819 N N . LYS A 1 107 ? 7.446 -4.427 -16.261 1.00 90.56 107 LYS A N 1
ATOM 820 C CA . LYS A 1 107 ? 7.823 -5.709 -16.896 1.00 90.56 107 LYS A CA 1
ATOM 821 C C . LYS A 1 107 ? 7.401 -5.786 -18.368 1.00 90.56 107 LYS A C 1
ATOM 823 O O . LYS A 1 107 ? 8.153 -6.303 -19.196 1.00 90.56 107 LYS A O 1
ATOM 828 N N . GLN A 1 108 ? 6.207 -5.293 -18.695 1.00 89.69 108 GLN A N 1
ATOM 829 C CA . GLN A 1 108 ? 5.707 -5.253 -20.067 1.00 89.69 108 GLN A CA 1
ATOM 830 C C . GLN A 1 108 ? 6.525 -4.305 -20.947 1.00 89.69 108 GLN A C 1
ATOM 832 O O . GLN A 1 108 ? 6.840 -4.694 -22.067 1.00 89.69 108 GLN A O 1
ATOM 837 N N . GLY A 1 109 ? 6.956 -3.143 -20.448 1.00 86.94 109 GLY A N 1
ATOM 838 C CA . GLY A 1 109 ? 7.833 -2.220 -21.180 1.00 86.94 109 GLY A CA 1
ATOM 839 C C . GLY A 1 109 ? 9.125 -2.895 -21.656 1.00 86.94 109 GLY A C 1
ATOM 840 O O . GLY A 1 109 ? 9.466 -2.832 -22.837 1.00 86.94 109 GLY A O 1
ATOM 841 N N . TYR A 1 110 ? 9.776 -3.667 -20.777 1.00 86.31 110 TYR A N 1
ATOM 842 C CA . TYR A 1 110 ? 10.963 -4.464 -21.128 1.00 86.31 110 TYR A CA 1
ATOM 843 C C . TYR A 1 110 ? 10.682 -5.636 -22.078 1.00 86.31 110 TYR A C 1
ATOM 845 O O . TYR A 1 110 ? 11.602 -6.118 -22.735 1.00 86.31 110 TYR A O 1
ATOM 853 N N . THR A 1 111 ? 9.432 -6.094 -22.168 1.00 87.69 111 THR A N 1
ATOM 854 C CA . THR A 1 111 ? 9.033 -7.195 -23.059 1.00 87.69 111 THR A CA 1
ATOM 855 C C . THR A 1 111 ? 8.639 -6.689 -24.449 1.00 87.69 111 THR A C 1
ATOM 857 O O . THR A 1 111 ? 8.961 -7.324 -25.449 1.00 87.69 111 THR A O 1
ATOM 860 N N . ILE A 1 112 ? 7.935 -5.556 -24.520 1.00 88.94 112 ILE A N 1
ATOM 861 C CA . ILE A 1 112 ? 7.359 -5.006 -25.754 1.00 88.94 112 ILE A CA 1
ATOM 862 C C . ILE A 1 112 ? 8.407 -4.220 -26.546 1.00 88.94 112 ILE A C 1
ATOM 864 O O . ILE A 1 112 ? 8.485 -4.364 -27.765 1.00 88.94 112 ILE A O 1
ATOM 868 N N . ALA A 1 113 ? 9.227 -3.415 -25.867 1.00 86.56 113 ALA A N 1
ATOM 869 C CA . ALA A 1 113 ? 10.191 -2.527 -26.508 1.00 86.56 113 ALA A CA 1
ATOM 870 C C . ALA A 1 113 ? 11.584 -2.642 -25.861 1.00 86.56 113 ALA A C 1
ATOM 872 O O . ALA A 1 113 ? 12.094 -1.676 -25.298 1.00 86.56 113 ALA A O 1
ATOM 873 N N . PRO A 1 114 ? 12.254 -3.810 -25.948 1.00 83.12 114 PRO A N 1
ATOM 874 C CA . PRO A 1 114 ? 13.514 -4.062 -25.241 1.00 83.12 114 PRO A CA 1
ATOM 875 C C . PRO A 1 114 ? 14.671 -3.144 -25.669 1.00 83.12 114 PRO A C 1
ATOM 877 O O . PRO A 1 114 ? 15.620 -2.974 -24.906 1.00 83.12 114 PRO A O 1
ATOM 880 N N . LEU A 1 115 ? 14.602 -2.556 -26.869 1.00 85.94 115 LEU A N 1
ATOM 881 C CA . LEU A 1 115 ? 15.642 -1.687 -27.432 1.00 85.94 115 LEU A CA 1
ATOM 882 C C . LEU A 1 115 ? 15.354 -0.187 -27.259 1.00 85.94 115 LEU A C 1
ATOM 884 O O . LEU A 1 115 ? 16.268 0.619 -27.422 1.00 85.94 115 LEU A O 1
ATOM 888 N N . ASP A 1 116 ? 14.117 0.197 -26.931 1.00 89.19 116 ASP A N 1
ATOM 889 C CA . ASP A 1 116 ? 13.731 1.598 -26.745 1.00 89.19 116 ASP A CA 1
ATOM 890 C C . ASP A 1 116 ? 13.934 1.988 -25.275 1.00 89.19 116 ASP A C 1
ATOM 892 O O . ASP A 1 116 ? 13.231 1.523 -24.376 1.00 89.19 116 ASP A O 1
ATOM 896 N N . ARG A 1 117 ? 14.948 2.815 -25.001 1.00 87.56 117 ARG A N 1
ATOM 897 C CA . ARG A 1 117 ? 15.271 3.239 -23.632 1.00 87.56 117 ARG A CA 1
ATOM 898 C C . ARG A 1 117 ? 14.116 4.005 -22.992 1.00 87.56 117 ARG A C 1
ATOM 900 O O . ARG A 1 117 ? 13.821 3.750 -21.827 1.00 87.56 117 ARG A O 1
ATOM 907 N N . ASP A 1 118 ? 13.484 4.909 -23.726 1.00 89.19 118 ASP A N 1
ATOM 908 C CA . ASP A 1 118 ? 12.516 5.835 -23.147 1.00 89.19 118 ASP A CA 1
ATOM 909 C C . ASP A 1 118 ? 11.217 5.101 -22.802 1.00 89.19 118 ASP A C 1
ATOM 911 O O . ASP A 1 118 ? 10.683 5.294 -21.713 1.00 89.19 118 ASP A O 1
ATOM 915 N N . GLN A 1 119 ? 10.780 4.155 -23.643 1.00 86.25 119 GLN A N 1
ATOM 916 C CA . GLN A 1 119 ? 9.627 3.299 -23.326 1.00 86.25 119 GLN A CA 1
ATOM 917 C C . GLN A 1 119 ? 9.868 2.377 -22.124 1.00 86.25 119 GLN A C 1
ATOM 919 O O . GLN A 1 119 ? 8.952 2.136 -21.344 1.00 86.25 119 GLN A O 1
ATOM 924 N N . ARG A 1 120 ? 11.091 1.863 -21.943 1.00 86.12 120 ARG A N 1
ATOM 925 C CA . ARG A 1 120 ? 11.422 0.987 -20.802 1.00 86.12 120 ARG A CA 1
ATOM 926 C C . ARG A 1 120 ? 11.476 1.741 -19.479 1.00 86.12 120 ARG A C 1
ATOM 928 O O . ARG A 1 120 ? 11.111 1.190 -18.442 1.00 86.12 120 ARG A O 1
ATOM 935 N N . LEU A 1 121 ? 11.968 2.978 -19.519 1.00 87.88 121 LEU A N 1
ATOM 936 C CA . LEU A 1 121 ? 12.188 3.793 -18.328 1.00 87.88 121 LEU A CA 1
ATOM 937 C C . LEU A 1 121 ? 10.975 4.650 -17.940 1.00 87.88 121 LEU A C 1
ATOM 939 O O . LEU A 1 121 ? 10.908 5.088 -16.794 1.00 87.88 121 LEU A O 1
ATOM 943 N N . ALA A 1 122 ? 10.008 4.841 -18.845 1.00 89.94 122 ALA A N 1
ATOM 944 C CA . ALA A 1 122 ? 8.841 5.704 -18.642 1.00 89.94 122 ALA A CA 1
ATOM 945 C C . ALA A 1 122 ? 8.081 5.431 -17.331 1.00 89.94 122 ALA A C 1
ATOM 947 O O . ALA A 1 122 ? 7.651 6.364 -16.658 1.00 89.94 122 ALA A O 1
ATOM 948 N N . ASP A 1 123 ? 7.952 4.162 -16.939 1.00 91.94 123 ASP A N 1
ATOM 949 C CA . ASP A 1 123 ? 7.142 3.760 -15.784 1.00 91.94 123 ASP A CA 1
ATOM 950 C C . ASP A 1 123 ? 7.936 3.592 -14.478 1.00 91.94 123 ASP A C 1
ATOM 952 O O . ASP A 1 123 ? 7.361 3.262 -13.435 1.00 91.94 123 ASP A O 1
ATOM 956 N N . TRP A 1 124 ? 9.252 3.834 -14.488 1.00 92.25 124 TRP A N 1
ATOM 957 C CA . TRP A 1 124 ? 10.063 3.752 -13.269 1.00 92.25 124 TRP A CA 1
ATOM 958 C C . TRP A 1 124 ? 9.722 4.860 -12.276 1.00 92.25 124 TRP A C 1
ATOM 960 O O . TRP A 1 124 ? 9.623 4.596 -11.078 1.00 92.25 124 TRP A O 1
ATOM 970 N N . GLU A 1 125 ? 9.463 6.080 -12.744 1.00 92.25 125 GLU A N 1
A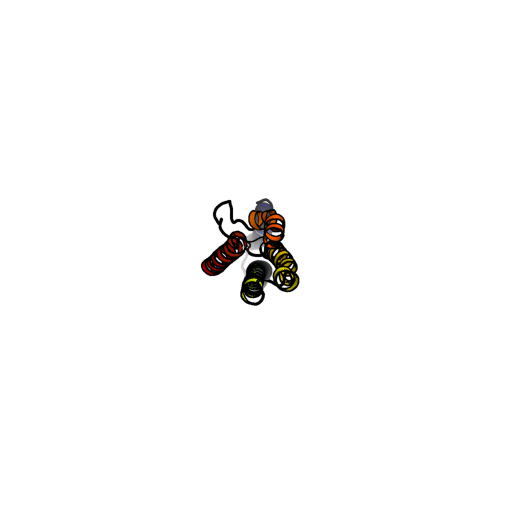TOM 971 C CA . GLU A 1 125 ? 9.026 7.166 -11.861 1.00 92.25 125 GLU A CA 1
ATOM 972 C C . GLU A 1 125 ? 7.697 6.818 -11.175 1.00 92.25 125 GLU A C 1
ATOM 974 O O . GLU A 1 125 ? 7.588 6.910 -9.951 1.00 92.25 125 GLU A O 1
ATOM 979 N N . SER A 1 126 ? 6.737 6.286 -11.938 1.00 93.69 126 SER A N 1
ATOM 980 C CA . SER A 1 126 ? 5.472 5.767 -11.409 1.00 93.69 126 SER A CA 1
ATOM 981 C C . SER A 1 126 ? 5.698 4.678 -10.355 1.00 93.69 126 SER A C 1
ATOM 983 O O . SER A 1 126 ? 5.033 4.666 -9.319 1.00 93.69 126 SER A O 1
ATOM 985 N N . LEU A 1 127 ? 6.662 3.773 -10.570 1.00 93.25 127 LEU A N 1
ATOM 986 C CA . LEU A 1 127 ? 7.002 2.731 -9.598 1.00 93.25 127 LEU A CA 1
ATOM 987 C C . LEU A 1 127 ? 7.535 3.325 -8.286 1.00 93.25 127 LEU A C 1
ATOM 989 O O . LEU A 1 127 ? 7.173 2.843 -7.210 1.00 93.25 127 LEU A O 1
ATOM 993 N N . ARG A 1 128 ? 8.359 4.379 -8.358 1.00 94.19 128 ARG A N 1
ATOM 994 C CA . ARG A 1 128 ? 8.851 5.099 -7.174 1.00 94.19 128 ARG A CA 1
ATOM 995 C C . ARG A 1 128 ? 7.696 5.713 -6.390 1.00 94.19 128 ARG A C 1
ATOM 997 O O . ARG A 1 128 ? 7.606 5.503 -5.181 1.00 94.19 128 ARG A O 1
ATOM 1004 N N . THR A 1 129 ? 6.801 6.419 -7.079 1.00 94.38 129 THR A N 1
ATOM 1005 C CA . THR A 1 129 ? 5.620 7.034 -6.465 1.00 94.38 129 THR A CA 1
ATOM 1006 C C . THR A 1 129 ? 4.744 5.991 -5.778 1.00 94.38 129 THR A C 1
ATOM 1008 O O . THR A 1 129 ? 4.314 6.205 -4.649 1.00 94.38 129 THR A O 1
ATOM 1011 N N . GLU A 1 130 ? 4.526 4.830 -6.396 1.00 93.50 130 GLU A N 1
ATOM 1012 C CA . GLU A 1 130 ? 3.710 3.780 -5.781 1.00 93.50 130 GLU A CA 1
ATOM 1013 C C . GLU A 1 130 ? 4.384 3.114 -4.576 1.00 93.50 130 GLU A C 1
ATOM 1015 O O . GLU A 1 130 ? 3.717 2.793 -3.593 1.00 93.50 130 GLU A O 1
ATOM 1020 N N . LEU A 1 131 ? 5.711 2.956 -4.585 1.00 91.62 131 LEU A N 1
ATOM 1021 C CA . LEU A 1 131 ? 6.451 2.497 -3.403 1.00 91.62 131 LEU A CA 1
ATOM 1022 C C . LEU A 1 131 ? 6.326 3.479 -2.230 1.00 91.62 131 LEU A C 1
ATOM 1024 O O . LEU A 1 131 ? 6.212 3.056 -1.074 1.00 91.62 131 LEU A O 1
ATOM 1028 N N . ASP A 1 132 ? 6.325 4.779 -2.515 1.00 91.81 132 ASP A N 1
ATOM 1029 C CA . ASP A 1 132 ? 6.105 5.817 -1.512 1.00 91.81 132 ASP A CA 1
ATOM 1030 C C . ASP A 1 132 ? 4.657 5.805 -1.008 1.00 91.81 132 ASP A C 1
ATOM 1032 O O . ASP A 1 132 ? 4.441 5.782 0.206 1.00 91.81 132 ASP A O 1
ATOM 1036 N N . ASN A 1 133 ? 3.671 5.709 -1.906 1.00 91.44 133 ASN A N 1
ATOM 1037 C CA . ASN A 1 133 ? 2.253 5.587 -1.557 1.00 91.44 133 ASN A CA 1
ATOM 1038 C C . ASN A 1 133 ? 1.992 4.393 -0.641 1.00 91.44 133 ASN A C 1
ATOM 1040 O O . ASN A 1 133 ? 1.263 4.515 0.340 1.00 91.44 133 ASN A O 1
ATOM 1044 N N . VAL A 1 134 ? 2.613 3.247 -0.919 1.00 91.31 134 VAL A N 1
ATOM 1045 C CA . VAL A 1 134 ? 2.529 2.061 -0.062 1.00 91.31 134 VAL A CA 1
ATOM 1046 C C . VAL A 1 134 ? 3.181 2.317 1.295 1.00 91.31 134 VAL A C 1
ATOM 1048 O O . VAL A 1 134 ? 2.624 1.943 2.325 1.00 91.31 134 VAL A O 1
ATOM 1051 N N . SER A 1 135 ? 4.325 3.005 1.332 1.00 88.88 135 SER A N 1
ATOM 1052 C CA . SER A 1 135 ? 4.979 3.361 2.594 1.00 88.88 135 SER A CA 1
ATOM 1053 C C . SER A 1 135 ? 4.126 4.283 3.461 1.00 88.88 135 SER A C 1
ATOM 1055 O O . SER A 1 135 ? 4.185 4.162 4.682 1.00 88.88 135 SER A O 1
ATOM 1057 N N . PHE A 1 136 ? 3.359 5.189 2.854 1.00 88.12 136 PHE A N 1
ATOM 1058 C CA . PHE A 1 136 ? 2.412 6.040 3.569 1.00 88.12 136 PHE A CA 1
ATOM 1059 C C . PHE A 1 136 ? 1.144 5.271 3.952 1.00 88.12 136 PHE A C 1
ATOM 1061 O O . PHE A 1 136 ? 0.741 5.296 5.109 1.00 88.12 136 PHE A O 1
ATOM 1068 N N . GLY A 1 137 ? 0.539 4.538 3.018 1.00 86.25 137 GLY A N 1
ATOM 1069 C CA . GLY A 1 137 ? -0.721 3.825 3.231 1.00 86.25 137 GLY A CA 1
ATOM 1070 C C . GLY A 1 137 ? -0.624 2.674 4.232 1.00 86.25 137 GLY A C 1
ATOM 1071 O O . GLY A 1 137 ? -1.611 2.355 4.887 1.00 86.25 137 GLY A O 1
ATOM 1072 N N . CYS A 1 138 ? 0.556 2.071 4.379 1.00 88.00 138 CYS A N 1
ATOM 1073 C CA . CYS A 1 138 ? 0.788 0.921 5.250 1.00 88.00 138 CYS A CA 1
ATOM 1074 C C . CYS A 1 138 ? 1.614 1.250 6.506 1.00 88.00 138 CYS A C 1
ATOM 1076 O O . CYS A 1 138 ? 2.031 0.326 7.198 1.00 88.00 138 CYS A O 1
ATOM 1078 N N . HIS A 1 139 ? 1.871 2.526 6.827 1.00 84.19 139 HIS A N 1
ATOM 1079 C CA . HIS A 1 139 ? 2.821 2.901 7.890 1.00 84.19 139 HIS A CA 1
ATOM 1080 C C . HIS A 1 139 ? 2.451 2.375 9.292 1.00 84.19 139 HIS A C 1
ATOM 1082 O O . HIS A 1 139 ? 3.320 2.203 10.144 1.00 84.19 139 HIS A O 1
ATOM 1088 N N . GLU A 1 140 ? 1.160 2.159 9.539 1.00 79.06 140 GLU A N 1
ATOM 1089 C CA . GLU A 1 140 ? 0.595 1.709 10.816 1.00 79.06 140 GLU A CA 1
ATOM 1090 C C . GLU A 1 140 ? 0.286 0.204 10.837 1.00 79.06 140 GLU A C 1
ATOM 1092 O O . GLU A 1 140 ? -0.132 -0.337 11.862 1.00 79.06 140 GLU A O 1
ATOM 1097 N N . ILE A 1 141 ? 0.497 -0.490 9.715 1.00 79.38 141 ILE A N 1
ATOM 1098 C CA . ILE A 1 141 ? 0.181 -1.908 9.562 1.00 79.38 141 ILE A CA 1
ATOM 1099 C C . ILE A 1 141 ? 1.479 -2.703 9.567 1.00 79.38 141 ILE A C 1
ATOM 1101 O O . ILE A 1 141 ? 2.361 -2.503 8.733 1.00 79.38 141 ILE A O 1
ATOM 1105 N N . SER A 1 142 ? 1.575 -3.651 10.496 1.00 71.19 142 SER A N 1
ATOM 1106 C CA . SER A 1 142 ? 2.656 -4.629 10.502 1.00 71.19 142 SER A CA 1
ATOM 1107 C C . SER A 1 142 ? 2.427 -5.637 9.380 1.00 71.19 142 SER A C 1
ATOM 1109 O O . SER A 1 142 ? 1.813 -6.679 9.590 1.00 71.19 142 SER A O 1
ATOM 1111 N N . LEU A 1 143 ? 2.919 -5.314 8.188 1.00 71.12 143 LEU A N 1
ATOM 1112 C CA . LEU A 1 143 ? 3.131 -6.296 7.132 1.00 71.12 143 LEU A CA 1
ATOM 1113 C C . LEU A 1 143 ? 4.310 -7.164 7.598 1.00 71.12 143 LEU A C 1
ATOM 1115 O O . LEU A 1 143 ? 5.401 -6.648 7.862 1.00 71.12 143 LEU A O 1
ATOM 1119 N N . GLY A 1 144 ? 4.036 -8.440 7.850 1.00 54.03 144 GLY A N 1
ATOM 1120 C CA . GLY A 1 144 ? 4.960 -9.440 8.358 1.00 54.03 144 GLY A CA 1
ATOM 1121 C C . GLY A 1 144 ? 6.275 -9.452 7.590 1.00 54.03 144 GLY A C 1
ATOM 1122 O O . GLY A 1 144 ? 6.366 -9.087 6.420 1.00 54.03 144 GLY A O 1
ATOM 1123 N N . ALA A 1 145 ? 7.339 -9.777 8.326 1.00 47.34 145 ALA A N 1
ATOM 1124 C CA . ALA A 1 145 ? 8.706 -9.599 7.876 1.00 47.34 145 ALA A CA 1
ATOM 1125 C C . ALA A 1 145 ? 8.983 -10.477 6.646 1.00 47.34 145 ALA A C 1
ATOM 1127 O O . ALA A 1 145 ? 9.167 -11.690 6.789 1.00 47.34 145 ALA A O 1
ATOM 1128 N N . PRO A 1 146 ? 9.114 -9.894 5.445 1.00 51.66 146 PRO A N 1
ATOM 1129 C CA . PRO A 1 146 ? 9.792 -10.606 4.389 1.00 51.66 146 PRO A CA 1
ATOM 1130 C C . PRO A 1 146 ? 11.273 -10.631 4.801 1.00 51.66 146 PRO A C 1
ATOM 1132 O O . PRO A 1 146 ? 11.726 -9.753 5.547 1.00 51.66 146 PRO A O 1
ATOM 1135 N N . SER A 1 147 ? 12.024 -11.663 4.401 1.00 53.03 147 SER A N 1
ATOM 1136 C CA . SER A 1 147 ? 13.456 -11.801 4.728 1.00 53.03 147 SER A CA 1
ATOM 1137 C C . SER A 1 147 ? 14.154 -10.434 4.686 1.00 53.03 147 SER A C 1
ATOM 1139 O O . SER A 1 147 ? 13.832 -9.643 3.798 1.00 53.03 147 SER A O 1
ATOM 1141 N N . ALA A 1 148 ? 15.041 -10.114 5.639 1.00 51.44 148 ALA A N 1
ATOM 1142 C CA . ALA A 1 148 ? 15.530 -8.746 5.891 1.00 51.44 148 ALA A CA 1
ATOM 1143 C C . ALA A 1 148 ? 15.820 -7.919 4.616 1.00 51.44 148 ALA A C 1
ATOM 1145 O O . ALA A 1 148 ? 15.524 -6.729 4.587 1.00 51.44 148 ALA A O 1
ATOM 1146 N N . ASN A 1 149 ? 16.279 -8.580 3.546 1.00 52.88 149 ASN A N 1
ATOM 1147 C CA . ASN A 1 149 ? 16.604 -8.060 2.214 1.00 52.88 149 ASN A CA 1
ATOM 1148 C C . ASN A 1 149 ? 15.431 -7.585 1.327 1.00 52.88 149 ASN A C 1
ATOM 1150 O O . ASN A 1 149 ? 15.656 -7.047 0.243 1.00 52.88 149 ASN A O 1
ATOM 1154 N N . THR A 1 150 ? 14.188 -7.803 1.751 1.00 61.59 150 THR A N 1
ATOM 1155 C CA . THR A 1 150 ? 12.969 -7.591 0.947 1.00 61.59 150 THR A CA 1
ATOM 1156 C C . THR A 1 150 ? 11.928 -6.730 1.653 1.00 61.59 150 THR A C 1
ATOM 1158 O O . THR A 1 150 ? 10.823 -6.575 1.149 1.00 61.59 150 THR A O 1
ATOM 1161 N N . SER A 1 151 ? 12.254 -6.136 2.807 1.00 76.44 151 SER A N 1
ATOM 1162 C CA . SER A 1 151 ? 11.344 -5.184 3.450 1.00 76.44 151 SER A CA 1
ATOM 1163 C C . SER A 1 151 ? 11.118 -3.960 2.561 1.00 76.44 151 SER A C 1
ATOM 1165 O O . SER A 1 151 ? 12.006 -3.555 1.809 1.00 76.44 151 SER A O 1
ATOM 1167 N N . LEU A 1 152 ? 9.950 -3.321 2.677 1.00 79.50 152 LEU A N 1
ATOM 1168 C CA . LEU A 1 152 ? 9.616 -2.123 1.900 1.00 79.50 152 LEU A CA 1
ATOM 1169 C C . LEU A 1 152 ? 10.691 -1.028 2.020 1.00 79.50 152 LEU A C 1
ATOM 1171 O O . LEU A 1 152 ? 11.048 -0.386 1.037 1.00 79.50 152 LEU A O 1
ATOM 1175 N N . GLN A 1 153 ? 11.266 -0.852 3.213 1.00 82.94 153 GLN A N 1
ATOM 1176 C CA . GLN A 1 153 ? 12.366 0.091 3.435 1.00 82.94 153 GLN A CA 1
ATOM 1177 C C . GLN A 1 153 ? 13.624 -0.285 2.646 1.00 82.94 153 GLN A C 1
ATOM 1179 O O . GLN A 1 153 ? 14.292 0.596 2.107 1.00 82.94 153 GLN A O 1
ATOM 1184 N N . GLN A 1 154 ? 13.960 -1.573 2.567 1.00 83.56 154 GLN A N 1
ATOM 1185 C CA . GLN A 1 154 ? 15.086 -2.033 1.759 1.00 83.56 154 GLN A CA 1
ATOM 1186 C C . GLN A 1 154 ? 14.813 -1.892 0.261 1.00 83.56 154 GLN A C 1
ATOM 1188 O O . GLN A 1 154 ? 15.684 -1.419 -0.467 1.00 83.56 154 GLN A O 1
ATOM 1193 N N . LEU A 1 155 ? 13.600 -2.219 -0.193 1.00 84.81 155 LEU A N 1
ATOM 1194 C CA . LEU A 1 155 ? 13.191 -2.027 -1.585 1.00 84.81 155 LEU A CA 1
ATOM 1195 C C . LEU A 1 155 ? 13.285 -0.550 -1.988 1.00 84.81 155 LEU A C 1
ATOM 1197 O O . LEU A 1 155 ? 13.840 -0.246 -3.040 1.00 84.81 155 LEU A O 1
ATOM 1201 N N . ARG A 1 156 ? 12.850 0.377 -1.126 1.00 87.88 156 ARG A N 1
ATOM 1202 C CA . ARG A 1 156 ? 12.998 1.824 -1.356 1.00 87.88 156 ARG A CA 1
ATOM 1203 C C . ARG A 1 156 ? 14.462 2.259 -1.409 1.00 87.88 156 ARG A C 1
ATOM 1205 O O . ARG A 1 156 ? 14.843 2.982 -2.322 1.00 87.88 156 ARG A O 1
ATOM 1212 N N . LYS A 1 157 ? 15.307 1.787 -0.485 1.00 88.88 157 LYS A N 1
ATOM 1213 C CA . LYS A 1 157 ? 16.751 2.104 -0.483 1.00 88.88 157 LYS A CA 1
ATOM 1214 C C . LYS A 1 157 ? 17.460 1.639 -1.756 1.00 88.88 157 LYS A C 1
ATOM 1216 O O . LYS A 1 157 ? 18.333 2.340 -2.252 1.00 88.88 157 LYS A O 1
ATOM 1221 N N . ARG A 1 158 ? 17.084 0.470 -2.278 1.00 89.06 158 ARG A N 1
ATOM 1222 C CA . ARG A 1 158 ? 17.679 -0.129 -3.483 1.00 89.06 158 ARG A CA 1
ATOM 1223 C C . ARG A 1 158 ? 17.080 0.398 -4.790 1.00 89.06 158 ARG A C 1
ATOM 1225 O O . ARG A 1 158 ? 17.575 0.042 -5.853 1.00 89.06 158 ARG A O 1
ATOM 1232 N N . PHE A 1 159 ? 16.046 1.242 -4.730 1.00 92.00 159 PHE A N 1
ATOM 1233 C CA . PHE A 1 159 ? 15.320 1.707 -5.913 1.00 92.00 159 PHE A CA 1
ATOM 1234 C C . PHE A 1 159 ? 16.234 2.414 -6.918 1.00 92.00 159 PHE A C 1
ATOM 1236 O O . PHE A 1 159 ? 16.279 2.025 -8.077 1.00 92.00 159 PHE A O 1
ATOM 1243 N N . THR A 1 160 ? 17.000 3.417 -6.478 1.00 91.50 160 THR A N 1
ATOM 1244 C CA . THR A 1 160 ? 17.866 4.210 -7.369 1.00 91.50 160 THR A CA 1
ATOM 1245 C C . THR A 1 160 ? 18.968 3.365 -8.009 1.00 91.50 160 THR A C 1
ATOM 1247 O O . THR A 1 160 ? 19.341 3.588 -9.157 1.00 91.50 160 THR A O 1
ATOM 1250 N N . GLU A 1 161 ? 19.488 2.376 -7.280 1.00 91.06 161 GLU A N 1
ATOM 1251 C CA . GLU A 1 161 ? 20.462 1.426 -7.819 1.00 91.06 161 GLU A CA 1
ATOM 1252 C C . GLU A 1 161 ? 19.826 0.541 -8.897 1.00 91.06 161 GLU A C 1
ATOM 1254 O O . GLU A 1 161 ? 20.397 0.379 -9.974 1.00 91.06 161 GLU A O 1
ATOM 1259 N N . ALA A 1 162 ? 18.625 0.021 -8.634 1.00 90.38 162 ALA A N 1
ATOM 1260 C CA . ALA A 1 162 ? 17.884 -0.800 -9.581 1.00 90.38 162 ALA A CA 1
ATOM 1261 C C . ALA A 1 162 ? 17.484 -0.021 -10.839 1.00 90.38 162 ALA A C 1
ATOM 1263 O O . ALA A 1 162 ? 17.669 -0.521 -11.942 1.00 90.38 162 ALA A O 1
ATOM 1264 N N . GLU A 1 163 ? 17.008 1.214 -10.689 1.00 90.56 163 GLU A N 1
ATOM 1265 C CA . GLU A 1 163 ? 16.670 2.113 -11.795 1.00 90.56 163 GLU A CA 1
ATOM 1266 C C . GLU A 1 163 ? 17.896 2.390 -12.669 1.00 90.56 163 GLU A C 1
ATOM 1268 O O . GLU A 1 163 ? 17.836 2.250 -13.888 1.00 90.56 163 GLU A O 1
ATOM 1273 N N . LYS A 1 164 ? 19.050 2.675 -12.059 1.00 89.81 164 LYS A N 1
ATOM 1274 C CA . LYS A 1 164 ? 20.300 2.860 -12.800 1.00 89.81 164 LYS A CA 1
ATOM 1275 C C . LYS A 1 164 ? 20.748 1.578 -13.511 1.00 89.81 164 LYS A C 1
ATOM 1277 O O . LYS A 1 164 ? 21.186 1.627 -14.656 1.00 89.81 164 LYS A O 1
ATOM 1282 N N 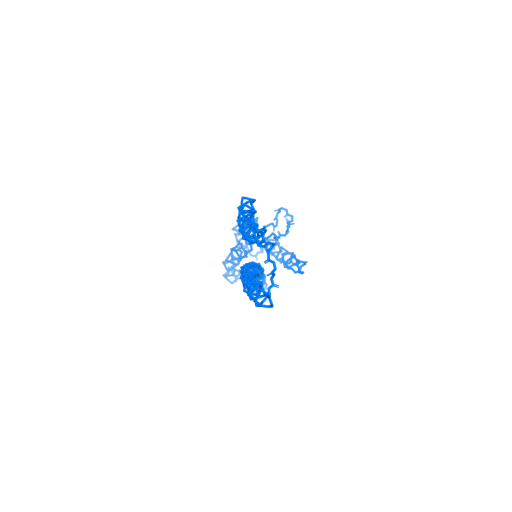. ALA A 1 165 ? 20.624 0.420 -12.862 1.00 88.00 165 ALA A N 1
ATOM 1283 C CA . ALA A 1 165 ? 20.913 -0.872 -13.488 1.00 88.00 165 ALA A CA 1
ATOM 1284 C C . ALA A 1 165 ? 19.950 -1.180 -14.653 1.00 88.00 165 ALA A C 1
ATOM 1286 O O . ALA A 1 165 ? 20.325 -1.857 -15.614 1.00 88.00 165 ALA A O 1
ATOM 1287 N N . SER A 1 166 ? 18.731 -0.642 -14.589 1.00 85.75 166 SER A N 1
ATOM 1288 C CA . SER A 1 166 ? 17.668 -0.839 -15.572 1.00 85.75 166 SER A CA 1
ATOM 1289 C C . SER A 1 166 ? 17.876 -0.109 -16.903 1.00 85.75 166 SER A C 1
ATOM 1291 O O . SER A 1 166 ? 17.233 -0.444 -17.900 1.00 85.75 166 SER A O 1
ATOM 1293 N N . GLU A 1 167 ? 18.805 0.853 -16.941 1.00 88.06 167 GLU A N 1
ATOM 1294 C CA . GLU A 1 167 ? 19.177 1.575 -18.160 1.00 88.06 167 GLU A CA 1
ATOM 1295 C C . GLU A 1 167 ? 19.895 0.671 -19.177 1.00 88.06 167 GLU A C 1
ATOM 1297 O O . GLU A 1 167 ? 19.904 0.960 -20.376 1.00 88.06 167 GLU A O 1
ATOM 1302 N N . SER A 1 168 ? 20.461 -0.451 -18.715 1.00 84.75 168 SER A N 1
ATOM 1303 C CA . SER A 1 168 ? 21.112 -1.452 -19.561 1.00 84.75 168 SER A CA 1
ATOM 1304 C C . SER A 1 168 ? 20.154 -2.014 -20.631 1.00 84.75 168 SER A C 1
ATOM 1306 O O . SER A 1 168 ? 18.954 -2.170 -20.387 1.00 84.75 168 SER A O 1
ATOM 1308 N N . PRO A 1 169 ? 20.640 -2.376 -21.835 1.00 73.31 169 PRO A N 1
ATOM 1309 C CA . PRO A 1 169 ? 19.852 -3.104 -22.832 1.00 73.31 169 PRO A CA 1
ATOM 1310 C C . PRO A 1 169 ? 19.261 -4.418 -22.304 1.00 73.31 169 PRO A C 1
ATOM 1312 O O . PRO A 1 169 ? 18.190 -4.820 -22.745 1.00 73.31 169 PRO A O 1
ATOM 1315 N N . ASN A 1 170 ? 19.929 -5.058 -21.341 1.00 81.44 170 ASN A N 1
ATOM 1316 C CA . ASN A 1 170 ? 19.479 -6.306 -20.735 1.00 81.44 170 ASN A CA 1
ATOM 1317 C C . ASN A 1 170 ? 19.644 -6.228 -19.207 1.00 81.44 170 ASN A C 1
ATOM 1319 O O . ASN A 1 170 ? 20.683 -6.637 -18.678 1.00 81.44 170 ASN A O 1
ATOM 1323 N N . PRO A 1 171 ? 18.699 -5.589 -18.502 1.00 84.12 171 PRO A N 1
ATOM 1324 C CA . PRO A 1 171 ? 18.838 -5.344 -17.079 1.00 84.12 171 PRO A CA 1
ATOM 1325 C C . PRO A 1 171 ? 18.460 -6.565 -16.244 1.00 84.12 171 PRO A C 1
ATOM 1327 O O . PRO A 1 171 ? 17.628 -7.386 -16.633 1.00 84.12 171 PRO A O 1
ATOM 1330 N N . ASP A 1 172 ? 19.047 -6.656 -15.054 1.00 86.69 172 ASP A N 1
ATOM 1331 C CA . ASP A 1 172 ? 18.636 -7.645 -14.067 1.00 86.69 172 ASP A CA 1
ATOM 1332 C C . ASP A 1 172 ? 17.256 -7.282 -13.492 1.00 86.69 172 ASP A C 1
ATOM 1334 O O . ASP A 1 172 ? 17.080 -6.265 -12.819 1.00 86.69 172 ASP A O 1
ATOM 1338 N N . MET A 1 173 ? 16.269 -8.146 -13.736 1.00 87.50 173 MET A N 1
ATOM 1339 C CA . MET A 1 173 ? 14.895 -7.978 -13.252 1.00 87.50 173 MET A CA 1
ATOM 1340 C C . MET A 1 173 ? 14.693 -8.491 -11.816 1.00 87.50 173 MET A C 1
ATOM 1342 O O . MET A 1 173 ? 13.560 -8.495 -11.325 1.00 87.50 173 MET A O 1
ATOM 1346 N N . SER A 1 174 ? 15.757 -8.912 -11.118 1.00 89.06 174 SER A N 1
ATOM 1347 C CA . SER A 1 174 ? 15.698 -9.404 -9.734 1.00 89.06 174 SER A CA 1
ATOM 1348 C C . SER A 1 174 ? 15.030 -8.418 -8.776 1.00 89.06 174 SER A C 1
ATOM 1350 O O . SER A 1 174 ? 14.215 -8.828 -7.951 1.00 89.06 174 SER A O 1
ATOM 1352 N N . TYR A 1 175 ? 15.300 -7.116 -8.918 1.00 89.75 175 TYR A N 1
ATOM 1353 C CA . TYR A 1 175 ? 14.668 -6.081 -8.103 1.00 89.75 175 TYR A CA 1
ATOM 1354 C C . TYR A 1 175 ? 13.152 -6.048 -8.317 1.00 89.75 175 TYR A C 1
ATOM 1356 O O . TYR A 1 175 ? 12.390 -6.152 -7.360 1.00 89.75 175 TYR A O 1
ATOM 1364 N N . ILE A 1 176 ? 12.709 -5.975 -9.576 1.00 90.88 176 ILE A N 1
ATOM 1365 C CA . ILE A 1 176 ? 11.287 -5.922 -9.938 1.00 90.88 176 ILE A CA 1
ATOM 1366 C C . ILE A 1 176 ? 10.556 -7.192 -9.482 1.00 90.88 176 ILE A C 1
ATOM 1368 O O . ILE A 1 176 ? 9.429 -7.118 -8.990 1.00 90.88 176 ILE A O 1
ATOM 1372 N N . ASN A 1 177 ? 11.197 -8.358 -9.596 1.00 89.19 177 ASN A N 1
ATOM 1373 C CA . ASN A 1 177 ? 10.672 -9.611 -9.055 1.00 89.19 177 ASN A CA 1
ATOM 1374 C C . ASN A 1 177 ? 10.591 -9.577 -7.524 1.00 89.19 177 ASN A C 1
ATOM 1376 O O . ASN A 1 177 ? 9.559 -9.942 -6.974 1.00 89.19 177 ASN A O 1
ATOM 1380 N N . GLY A 1 178 ? 11.601 -9.032 -6.845 1.00 88.31 178 GLY A N 1
ATOM 1381 C CA . GLY A 1 178 ? 11.585 -8.841 -5.396 1.00 88.31 178 GLY A CA 1
ATOM 1382 C C . GLY A 1 178 ? 10.437 -7.948 -4.916 1.00 88.31 178 GLY A C 1
ATOM 1383 O O . GLY A 1 178 ? 9.775 -8.287 -3.938 1.00 88.31 178 GLY A O 1
ATOM 1384 N N . VAL A 1 179 ? 10.137 -6.847 -5.620 1.00 89.56 179 VAL A N 1
ATOM 1385 C CA . VAL A 1 179 ? 8.962 -6.010 -5.306 1.00 89.56 179 VAL A CA 1
ATOM 1386 C C . VAL A 1 179 ? 7.656 -6.776 -5.581 1.00 89.56 179 VAL A C 1
ATOM 1388 O O . VAL A 1 179 ? 6.700 -6.681 -4.806 1.00 89.56 179 VAL A O 1
ATOM 1391 N N . ALA A 1 180 ? 7.602 -7.576 -6.652 1.00 90.56 180 ALA A N 1
ATOM 1392 C CA . ALA A 1 180 ? 6.432 -8.387 -6.987 1.00 90.56 180 ALA A CA 1
ATOM 1393 C C . ALA A 1 180 ? 6.136 -9.450 -5.915 1.00 90.56 180 ALA A C 1
ATOM 1395 O O . ALA A 1 180 ? 4.988 -9.566 -5.477 1.00 90.56 180 ALA A O 1
ATOM 1396 N N . ASP A 1 181 ? 7.158 -10.173 -5.465 1.00 89.25 181 ASP A N 1
ATOM 1397 C CA . ASP A 1 181 ? 7.050 -11.211 -4.438 1.00 89.25 181 ASP A CA 1
ATOM 1398 C C . ASP A 1 181 ? 6.702 -10.601 -3.081 1.00 89.25 181 ASP A C 1
ATOM 1400 O O . ASP A 1 181 ? 5.790 -11.066 -2.397 1.00 89.25 181 ASP A O 1
ATOM 1404 N N . TRP A 1 182 ? 7.350 -9.485 -2.732 1.00 88.31 182 TRP A N 1
ATOM 1405 C CA . TRP A 1 182 ? 7.006 -8.708 -1.547 1.00 88.31 182 TRP A CA 1
ATOM 1406 C C . TRP A 1 182 ? 5.523 -8.317 -1.535 1.00 88.31 182 TRP A C 1
ATOM 1408 O O . TRP A 1 182 ? 4.826 -8.547 -0.548 1.00 88.31 182 TRP A O 1
ATOM 1418 N N . SER A 1 183 ? 5.020 -7.778 -2.649 1.00 89.88 183 SER A N 1
ATOM 1419 C CA . SER A 1 183 ? 3.624 -7.343 -2.746 1.00 89.88 183 SER A CA 1
ATOM 1420 C C . SER A 1 183 ? 2.624 -8.504 -2.653 1.00 89.88 183 SER A C 1
ATOM 1422 O O . SER A 1 183 ? 1.534 -8.312 -2.121 1.00 89.88 183 SER A O 1
ATOM 1424 N N . LEU A 1 184 ? 2.971 -9.709 -3.136 1.00 89.25 184 LEU A N 1
ATOM 1425 C CA . LEU A 1 184 ? 2.143 -10.910 -2.947 1.00 89.25 184 LEU A CA 1
ATOM 1426 C C . LEU A 1 184 ? 2.047 -11.280 -1.470 1.00 89.25 184 LEU A C 1
ATOM 1428 O O . LEU A 1 184 ? 0.947 -11.494 -0.963 1.00 89.25 184 LEU A O 1
ATOM 1432 N N . ASN A 1 185 ? 3.192 -11.325 -0.791 1.00 87.06 185 ASN A N 1
ATOM 1433 C CA . ASN A 1 185 ? 3.256 -11.685 0.621 1.00 87.06 185 ASN A CA 1
ATOM 1434 C C . ASN A 1 185 ? 2.475 -10.677 1.474 1.00 87.06 185 ASN A C 1
ATOM 1436 O O . ASN A 1 185 ? 1.623 -11.077 2.263 1.00 87.06 185 ASN A O 1
ATOM 1440 N N . ALA A 1 186 ? 2.664 -9.378 1.226 1.00 86.50 186 ALA A N 1
ATOM 1441 C CA . ALA A 1 186 ? 1.938 -8.320 1.923 1.00 86.50 186 ALA A CA 1
ATOM 1442 C C . ALA A 1 186 ? 0.411 -8.419 1.728 1.00 86.50 186 ALA A C 1
ATOM 1444 O O . ALA A 1 186 ? -0.353 -8.234 2.675 1.00 86.50 186 ALA A O 1
ATOM 1445 N N . LEU A 1 187 ? -0.062 -8.751 0.517 1.00 88.50 187 LEU A N 1
ATOM 1446 C CA . LEU A 1 187 ? -1.492 -8.982 0.273 1.00 88.50 187 LEU A CA 1
ATOM 1447 C C . LEU A 1 187 ? -2.014 -10.216 1.011 1.00 88.50 187 LEU A C 1
ATOM 1449 O O . LEU A 1 187 ? -3.114 -10.165 1.560 1.00 88.50 187 LEU A O 1
ATOM 1453 N N . SER A 1 188 ? -1.243 -11.305 1.028 1.00 86.50 188 SER A N 1
ATOM 1454 C CA . SER A 1 188 ? -1.616 -12.532 1.736 1.00 86.50 188 SER A CA 1
ATOM 1455 C C . SER A 1 188 ? -1.792 -12.280 3.233 1.00 86.50 188 SER A C 1
ATOM 1457 O O . SER A 1 188 ? -2.747 -12.762 3.833 1.00 86.50 188 SER A O 1
ATOM 1459 N N . GLU A 1 189 ? -0.908 -11.496 3.842 1.00 84.12 189 GLU A N 1
ATOM 1460 C CA . GLU A 1 189 ? -0.984 -11.155 5.266 1.00 84.12 189 GLU A CA 1
ATOM 1461 C C . GLU A 1 189 ? -2.176 -10.250 5.583 1.00 84.12 189 GLU A C 1
ATOM 1463 O O . GLU A 1 189 ? -2.915 -10.509 6.532 1.00 84.12 189 GLU A O 1
ATOM 1468 N N . LEU A 1 190 ? -2.433 -9.242 4.741 1.00 83.56 190 LEU A N 1
ATOM 1469 C CA . LEU A 1 190 ? -3.621 -8.391 4.867 1.00 83.56 190 LEU A CA 1
ATOM 1470 C C . LEU A 1 190 ? -4.934 -9.178 4.750 1.00 83.56 190 LEU A C 1
ATOM 1472 O O . LEU A 1 190 ? -5.956 -8.756 5.295 1.00 83.56 190 LEU A O 1
ATOM 1476 N N . GLN A 1 191 ? -4.927 -10.294 4.018 1.00 83.56 191 GLN A N 1
ATOM 1477 C CA . GLN A 1 191 ? -6.079 -11.183 3.873 1.00 83.56 191 GLN A CA 1
ATOM 1478 C C . GLN A 1 191 ? -6.207 -12.191 5.020 1.00 83.56 191 GLN A C 1
ATOM 1480 O O . GLN A 1 191 ? -7.335 -12.518 5.383 1.00 83.56 191 GLN A O 1
ATOM 1485 N N . ALA A 1 192 ? -5.090 -12.668 5.579 1.00 78.56 192 ALA A N 1
ATOM 1486 C CA . ALA A 1 192 ? -5.063 -13.648 6.666 1.00 78.56 192 ALA A CA 1
ATOM 1487 C C . ALA A 1 192 ? -5.508 -13.071 8.021 1.00 78.56 192 ALA A C 1
ATOM 1489 O O . ALA A 1 192 ? -6.012 -13.806 8.861 1.00 78.56 192 ALA A O 1
ATOM 1490 N N . ASP A 1 193 ? -5.357 -11.762 8.226 1.00 63.47 193 ASP A N 1
ATOM 1491 C CA . ASP A 1 193 ? -5.735 -11.046 9.455 1.00 63.47 193 ASP A CA 1
ATOM 1492 C C . ASP A 1 193 ? -7.236 -10.630 9.478 1.00 63.47 193 ASP A C 1
ATOM 1494 O O . ASP A 1 193 ? -7.606 -9.598 10.055 1.00 63.47 193 ASP A O 1
ATOM 1498 N N . ARG A 1 194 ? -8.101 -11.385 8.776 1.00 53.94 194 ARG A N 1
ATOM 1499 C CA . ARG A 1 194 ? -9.575 -11.242 8.738 1.00 53.94 194 ARG A CA 1
ATOM 1500 C C . ARG A 1 194 ? -10.256 -12.211 9.695 1.00 53.94 194 ARG A C 1
ATOM 1502 O O . ARG A 1 194 ? -11.244 -11.762 10.317 1.00 53.94 194 ARG A O 1
#

pLDDT: mean 74.49, std 15.75, range [39.38, 94.56]

Organism: NCBI:txid120959

Secondary structure (DSSP, 8-state):
-HHHHHHHHHHHHHHHHHHHHHHHHHHHHHHHHTT--S---HHHHHHHHHHHHHHHHHHHHHHHHHHHHHHHHHHHHHHHHHHHHHHHHHHHHHHHHHHHHHHHHHHHHHHH-TT-HHHHHTTHHHHHHHHHHHHHHTTTS------GGGSHHHHHHHHHHHHHHHTSSS--THHHHHHHHHHHHHHHHHHHT-

Radius of gyration: 35.11 Å; chains: 1; bounding box: 77×25×97 Å